Protein AF-0000000076606029 (afdb_homodimer)

pLDDT: mean 85.82, std 10.46, range [38.56, 96.38]

Foldseek 3Di:
DPPPDDPLLVLLVLLLVLLVVLLVVLVVVCCVPPCVPPVVCLQVPVVLVVSLVVSVVVSVVSSVVSVVVVCVVVVDDDPDPCDPLNVVLLVVLLVQLVVLLVVLQVVLVVCVVVPHGNNSSSSSNSCSNSVSSSSSSVSSNVCVVVVD/DPPPDDPLLVLLVLLLVLLVVLLVVLVVVCCVPPCVPPVVCLQVPVVLVVSLVVSVVVSVVSSVVSVVVVCVVVVDDDPDPCDPLNVVLLVVLLVQLVVLLVVLQVVLVVCVVVPHHNNSSSSSNSVSNSVSSSSSSVSSNVCVVVVD

Solvent-accessible surface area (backbone atoms only — not comparable to full-atom values): 15393 Å² total; per-residue (Å²): 127,84,72,76,75,50,73,68,40,52,50,30,50,51,50,40,54,49,50,53,49,50,53,52,52,50,52,49,50,48,37,64,72,53,37,59,92,33,71,69,53,44,64,34,52,36,59,53,16,40,56,51,58,49,48,50,61,49,51,51,50,52,51,50,52,51,49,51,50,47,45,66,72,59,69,56,72,77,79,75,78,80,47,74,66,55,52,49,44,49,39,53,18,49,53,54,19,49,53,46,30,51,53,25,48,50,50,18,39,46,39,22,40,71,60,47,57,58,43,57,28,54,50,33,43,52,51,19,52,51,47,15,51,38,50,22,31,52,41,38,41,52,44,61,72,63,60,112,127,82,74,74,77,50,72,68,38,52,52,31,51,52,50,41,54,49,50,53,49,50,54,51,52,51,50,49,50,48,37,63,71,55,36,58,91,33,72,69,52,44,64,35,52,36,60,54,17,38,55,53,58,51,48,49,62,52,49,50,51,51,51,50,51,51,49,53,50,48,45,66,71,59,68,56,72,76,79,74,79,82,49,73,66,55,53,50,45,49,40,54,17,49,52,54,17,49,52,45,30,51,53,24,48,50,49,20,39,46,40,23,41,72,59,48,58,58,44,56,28,52,50,34,42,52,52,20,52,50,48,14,51,39,49,21,33,52,42,38,44,53,42,60,72,62,62,109

Sequence (296 aa):
MKDPMSYQEKQSILSLVNTFLILSFYSLYVYNNYIAGNLEIIYDMKFLGKAFMILIPFTIVVQIVMHILFVIFNKEGIPKKIDEMDKLIELKSIRVSHWVFIVGFFTAMASQAFGMAPYIMFLTFVVSGFLAGMVSDVSKIWYYRKGVMKDPMSYQEKQSILSLVNTFLILSFYSLYVYNNYIAGNLEIIYDMKFLGKAFMILIPFTIVVQIVMHILFVIFNKEGIPKKIDEMDKLIELKSIRVSHWVFIVGFFTAMASQAFGMAPYIMFLTFVVSGFLAGMVSDVSKIWYYRKGV

Radius of gyration: 21.96 Å; Cα contacts (8 Å, |Δi|>4): 279; chains: 2; bounding box: 58×52×44 Å

Organism: NCBI:txid889453

Structure (mmCIF, N/CA/C/O backbone):
data_AF-0000000076606029-model_v1
#
loop_
_entity.id
_entity.type
_entity.pdbx_description
1 polymer 'DUF3278 domain-containing protein'
#
loop_
_atom_site.group_PDB
_atom_site.id
_atom_site.type_symbol
_atom_site.label_atom_id
_atom_site.label_alt_id
_atom_site.label_comp_id
_atom_site.label_asym_id
_atom_site.label_entity_id
_atom_site.label_seq_id
_atom_site.pdbx_PDB_ins_code
_atom_site.Cartn_x
_atom_site.Cartn_y
_atom_site.Cartn_z
_atom_site.occupancy
_atom_site.B_iso_or_equiv
_atom_site.auth_seq_id
_atom_site.auth_comp_id
_atom_site.auth_asym_id
_atom_site.auth_atom_id
_atom_site.pdbx_PDB_model_num
ATOM 1 N N . MET A 1 1 ? 26.75 29.094 6.262 1 38.59 1 MET A N 1
ATOM 2 C CA . MET A 1 1 ? 27.031 28.172 7.352 1 38.59 1 MET A CA 1
ATOM 3 C C . MET A 1 1 ? 26.016 27.031 7.375 1 38.59 1 MET A C 1
ATOM 5 O O . MET A 1 1 ? 24.812 27.281 7.43 1 38.59 1 MET A O 1
ATOM 9 N N . LYS A 1 2 ? 26.328 25.875 6.836 1 50.5 2 LYS A N 1
ATOM 10 C CA . LYS A 1 2 ? 25.391 24.766 6.703 1 50.5 2 LYS A CA 1
ATOM 11 C C . LYS A 1 2 ? 24.766 24.422 8.047 1 50.5 2 LYS A C 1
ATOM 13 O O . LYS A 1 2 ? 25.469 24.172 9.023 1 50.5 2 LYS A O 1
ATOM 18 N N . ASP A 1 3 ? 23.688 24.969 8.438 1 56.94 3 ASP A N 1
ATOM 19 C CA . ASP A 1 3 ? 23.016 24.688 9.711 1 56.94 3 ASP A CA 1
ATOM 20 C C . ASP A 1 3 ? 23.188 23.219 10.102 1 56.94 3 ASP A C 1
ATOM 22 O O . ASP A 1 3 ? 23.109 22.328 9.258 1 56.94 3 ASP A O 1
ATOM 26 N N . PRO A 1 4 ? 23.891 22.922 11.219 1 68.06 4 PRO A N 1
ATOM 27 C CA . PRO A 1 4 ? 24.062 21.547 11.711 1 68.06 4 PRO A CA 1
ATOM 28 C C . PRO A 1 4 ? 22.781 20.719 11.633 1 68.06 4 PRO A C 1
ATOM 30 O O . PRO A 1 4 ? 21.688 21.266 11.742 1 68.06 4 PRO A O 1
ATOM 33 N N . MET A 1 5 ? 22.891 19.578 11.078 1 75.56 5 MET A N 1
ATOM 34 C CA . MET A 1 5 ? 21.75 18.688 10.953 1 75.56 5 MET A CA 1
ATOM 35 C C . MET A 1 5 ? 21.047 18.5 12.297 1 75.56 5 MET A C 1
ATOM 37 O O . MET A 1 5 ? 21.703 18.328 13.32 1 75.56 5 MET A O 1
ATOM 41 N N . SER A 1 6 ? 19.719 18.797 12.227 1 76.56 6 SER A N 1
ATOM 42 C CA . SER A 1 6 ? 18.906 18.531 13.414 1 76.56 6 SER A CA 1
ATOM 43 C C . SER A 1 6 ? 18.891 17.047 13.758 1 76.56 6 SER A C 1
ATOM 45 O O . SER A 1 6 ? 19.312 16.203 12.945 1 76.56 6 SER A O 1
ATOM 47 N N . TYR A 1 7 ? 18.672 16.719 14.883 1 77 7 TYR A N 1
ATOM 48 C CA . TYR A 1 7 ? 18.516 15.344 15.328 1 77 7 TYR A CA 1
ATOM 49 C C . TYR A 1 7 ? 17.578 14.578 14.391 1 77 7 TYR A C 1
ATOM 51 O O . TYR A 1 7 ? 17.859 13.43 14.039 1 77 7 TYR A O 1
ATOM 59 N N . GLN A 1 8 ? 16.531 15.195 13.93 1 75.38 8 GLN A N 1
ATOM 60 C CA . GLN A 1 8 ? 15.555 14.57 13.039 1 75.38 8 GLN A CA 1
ATOM 61 C C . GLN A 1 8 ? 16.172 14.273 11.672 1 75.38 8 GLN A C 1
ATOM 63 O O . GLN A 1 8 ? 15.891 13.234 11.078 1 75.38 8 GLN A O 1
ATOM 68 N N . GLU A 1 9 ? 16.969 15.094 11.25 1 80.31 9 GLU A N 1
ATOM 69 C CA . GLU A 1 9 ? 17.641 14.891 9.977 1 80.31 9 GLU A CA 1
ATOM 70 C C . GLU A 1 9 ? 18.609 13.711 10.055 1 80.31 9 GLU A C 1
ATOM 72 O O . GLU A 1 9 ? 18.672 12.883 9.148 1 80.31 9 GLU A O 1
ATOM 77 N N . LYS A 1 10 ? 19.328 13.633 11.055 1 79.44 10 LYS A N 1
ATOM 78 C CA . LYS A 1 10 ? 20.281 12.539 11.258 1 79.44 10 LYS A CA 1
ATOM 79 C C . LYS A 1 10 ? 19.562 11.195 11.359 1 79.44 10 LYS A C 1
ATOM 81 O O . LYS A 1 10 ? 20.031 10.195 10.812 1 79.44 10 LYS A O 1
ATOM 86 N N . GLN A 1 11 ? 18.531 11.234 12 1 78.12 11 GLN A N 1
ATOM 87 C CA . GLN A 1 11 ? 17.734 10.023 12.141 1 78.12 11 GLN A CA 1
ATOM 88 C C . GLN A 1 11 ? 17.203 9.562 10.781 1 78.12 11 GLN A C 1
ATOM 90 O O . GLN A 1 11 ? 17.172 8.359 10.5 1 78.12 11 GLN A O 1
ATOM 95 N N . SER A 1 12 ? 16.812 10.508 10.016 1 81.12 12 SER A N 1
ATOM 96 C CA . SER A 1 12 ? 16.297 10.18 8.688 1 81.12 12 SER A CA 1
ATOM 97 C C . SER A 1 12 ? 17.391 9.617 7.797 1 81.12 12 SER A C 1
ATOM 99 O O . SER A 1 12 ? 17.156 8.672 7.039 1 81.12 12 SER A O 1
ATOM 101 N N . ILE A 1 13 ? 18.547 10.086 7.895 1 84.06 13 ILE A N 1
ATOM 102 C CA . ILE A 1 13 ? 19.688 9.594 7.113 1 84.06 13 ILE A CA 1
ATOM 103 C C . ILE A 1 13 ? 20.031 8.172 7.547 1 84.06 13 ILE A C 1
ATOM 105 O O . ILE A 1 13 ? 20.281 7.305 6.707 1 84.06 13 ILE A O 1
ATOM 109 N N . LEU A 1 14 ? 20.047 7.945 8.789 1 81.38 14 LEU A N 1
ATOM 110 C CA . LEU A 1 14 ? 20.312 6.613 9.312 1 81.38 14 LEU A CA 1
ATOM 111 C C . LEU A 1 14 ? 19.281 5.609 8.797 1 81.38 14 LEU A C 1
ATOM 113 O O . LEU A 1 14 ? 19.641 4.5 8.398 1 81.38 14 LEU A O 1
ATOM 117 N N . SER A 1 15 ? 18.078 6.004 8.758 1 82.75 15 SER A N 1
ATOM 118 C CA . SER A 1 15 ? 17.016 5.145 8.266 1 82.75 15 SER A CA 1
ATOM 119 C C . SER A 1 15 ? 17.203 4.816 6.785 1 82.75 15 SER A C 1
ATOM 121 O O . SER A 1 15 ? 16.984 3.68 6.363 1 82.75 15 SER A O 1
ATOM 123 N N . LEU A 1 16 ? 17.641 5.797 6.074 1 86.25 16 LEU A N 1
ATOM 124 C CA . LEU A 1 16 ? 17.859 5.621 4.645 1 86.25 16 LEU A CA 1
ATOM 125 C C . LEU A 1 16 ? 18.984 4.621 4.391 1 86.25 16 LEU A C 1
ATOM 127 O O . LEU A 1 16 ? 18.844 3.707 3.578 1 86.25 16 LEU A O 1
ATOM 131 N N . VAL A 1 17 ? 20 4.793 5.059 1 86.06 17 VAL A N 1
ATOM 132 C CA . VAL A 1 17 ? 21.156 3.918 4.902 1 86.06 17 VAL A CA 1
ATOM 133 C C . VAL A 1 17 ? 20.781 2.494 5.309 1 86.06 17 VAL A C 1
ATOM 135 O O . VAL A 1 17 ? 21.109 1.536 4.602 1 86.06 17 VAL A O 1
ATOM 138 N N . ASN A 1 18 ? 20.062 2.334 6.395 1 83.69 18 ASN A N 1
ATOM 139 C CA . ASN A 1 18 ? 19.625 1.025 6.875 1 83.69 18 ASN A CA 1
ATOM 140 C C . ASN A 1 18 ? 18.719 0.326 5.859 1 83.69 18 ASN A C 1
ATOM 142 O O . ASN A 1 18 ? 18.891 -0.864 5.59 1 83.69 18 ASN A O 1
ATOM 146 N N . THR A 1 19 ? 17.859 1.074 5.355 1 85.44 19 THR A N 1
ATOM 147 C CA . THR A 1 19 ? 16.938 0.507 4.379 1 85.44 19 THR A CA 1
ATOM 148 C C . THR A 1 19 ? 17.688 -0.002 3.152 1 85.44 19 THR A C 1
ATOM 150 O O . THR A 1 19 ? 17.422 -1.108 2.676 1 85.44 19 THR A O 1
ATOM 153 N N . PHE A 1 20 ? 18.625 0.746 2.682 1 87 20 PHE A N 1
ATOM 154 C CA . PHE A 1 20 ? 19.406 0.369 1.516 1 87 20 PHE A CA 1
ATOM 155 C C . PHE A 1 20 ? 20.219 -0.891 1.795 1 87 20 PHE A C 1
ATOM 157 O O . PHE A 1 20 ? 20.25 -1.807 0.97 1 87 20 PHE A O 1
ATOM 164 N N . LEU A 1 21 ? 20.766 -0.95 2.893 1 87.56 21 LEU A N 1
ATOM 165 C CA . LEU A 1 21 ? 21.594 -2.088 3.248 1 87.56 21 LEU A CA 1
ATOM 166 C C . LEU A 1 21 ? 20.766 -3.35 3.42 1 87.56 21 LEU A C 1
ATOM 168 O O . LEU A 1 21 ? 21.141 -4.418 2.93 1 87.56 21 LEU A O 1
ATOM 172 N N . ILE A 1 22 ? 19.672 -3.207 4.039 1 88.56 22 ILE A N 1
ATOM 173 C CA . ILE A 1 22 ? 18.812 -4.355 4.293 1 88.56 22 ILE A CA 1
ATOM 174 C C . ILE A 1 22 ? 18.312 -4.926 2.967 1 88.56 22 ILE A C 1
ATOM 176 O O . ILE A 1 22 ? 18.375 -6.133 2.734 1 88.56 22 ILE A O 1
ATOM 180 N N . LEU A 1 23 ? 17.891 -4.059 2.111 1 88.56 23 LEU A N 1
ATOM 181 C CA . LEU A 1 23 ? 17.375 -4.504 0.821 1 88.56 23 LEU A CA 1
ATOM 182 C C . LEU A 1 23 ? 18.469 -5.191 0.007 1 88.56 23 LEU A C 1
ATOM 184 O O . LEU A 1 23 ? 18.25 -6.262 -0.564 1 88.56 23 LEU A O 1
ATOM 188 N N . SER A 1 24 ? 19.578 -4.59 0.013 1 89.94 24 SER A N 1
ATOM 189 C CA . SER A 1 24 ? 20.672 -5.121 -0.782 1 89.94 24 SER A CA 1
ATOM 190 C C . SER A 1 24 ? 21.141 -6.469 -0.245 1 89.94 24 SER A C 1
ATOM 192 O O . SER A 1 24 ? 21.219 -7.445 -0.993 1 89.94 24 SER A O 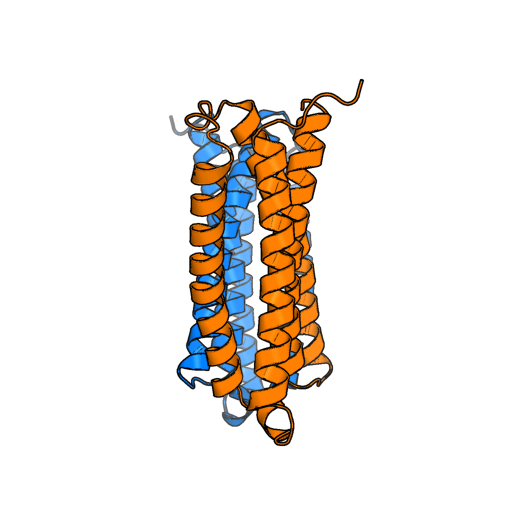1
ATOM 194 N N . PHE A 1 25 ? 21.375 -6.582 1.009 1 89.56 25 PHE A N 1
ATOM 195 C CA . PHE A 1 25 ? 21.891 -7.805 1.606 1 89.56 25 PHE A CA 1
ATOM 196 C C . PHE A 1 25 ? 20.844 -8.922 1.555 1 89.56 25 PHE A C 1
ATOM 198 O O . PHE A 1 25 ? 21.188 -10.078 1.288 1 89.56 25 PHE A O 1
ATOM 205 N N . TYR A 1 26 ? 19.703 -8.539 1.813 1 90 26 TYR A N 1
ATOM 206 C CA . TYR A 1 26 ? 18.641 -9.547 1.784 1 90 26 TYR A CA 1
ATOM 207 C C . TYR A 1 26 ? 18.453 -10.102 0.377 1 90 26 TYR A C 1
ATOM 209 O O . TYR A 1 26 ? 18.328 -11.312 0.192 1 90 26 TYR A O 1
ATOM 217 N N . SER A 1 27 ? 18.422 -9.242 -0.608 1 89.31 27 SER A N 1
ATOM 218 C CA . SER A 1 27 ? 18.25 -9.68 -1.992 1 89.31 27 SER A CA 1
ATOM 219 C C . SER A 1 27 ? 19.406 -10.57 -2.436 1 89.31 27 SER A C 1
ATOM 221 O O . SER A 1 27 ? 19.188 -11.578 -3.113 1 89.31 27 SER A O 1
ATOM 223 N N . LEU A 1 28 ? 20.562 -10.25 -2.066 1 91.5 28 LEU A N 1
ATOM 224 C CA . LEU A 1 28 ? 21.719 -11.055 -2.414 1 91.5 28 LEU A CA 1
ATOM 225 C C . LEU A 1 28 ? 21.672 -12.406 -1.715 1 91.5 28 LEU A C 1
ATOM 227 O O . LEU A 1 28 ? 21.984 -13.43 -2.322 1 91.5 28 LEU A O 1
ATOM 231 N N . TYR A 1 29 ? 21.312 -12.383 -0.476 1 90.94 29 TYR A N 1
ATOM 232 C CA . TYR A 1 29 ? 21.203 -13.609 0.296 1 90.94 29 TYR A CA 1
ATOM 233 C C . TYR A 1 29 ? 20.188 -14.555 -0.333 1 90.94 29 TYR A C 1
ATOM 235 O O . TYR A 1 29 ? 20.469 -15.734 -0.551 1 90.94 29 TYR A O 1
ATOM 243 N N . VAL A 1 30 ? 19.094 -14.086 -0.618 1 90.5 30 VAL A N 1
ATOM 244 C CA . VAL A 1 30 ? 18.016 -14.891 -1.192 1 90.5 30 VAL A CA 1
ATOM 245 C C . VAL A 1 30 ? 18.438 -15.398 -2.572 1 90.5 30 VAL A C 1
ATOM 247 O O . VAL A 1 30 ? 18.219 -16.562 -2.902 1 90.5 30 VAL A O 1
ATOM 250 N N . TYR A 1 31 ? 19.016 -14.531 -3.334 1 90.44 31 TYR A N 1
ATOM 251 C CA . TYR A 1 31 ? 19.438 -14.898 -4.68 1 90.44 31 TYR A CA 1
ATOM 252 C C . TYR A 1 31 ? 20.484 -16.016 -4.641 1 90.44 31 TYR A C 1
ATOM 254 O O . TYR A 1 31 ? 20.328 -17.047 -5.297 1 90.44 31 TYR A O 1
ATOM 262 N N . ASN A 1 32 ? 21.453 -15.898 -3.904 1 92.88 32 ASN A N 1
ATOM 263 C CA . ASN A 1 32 ? 22.594 -16.828 -3.875 1 92.88 32 ASN A CA 1
ATOM 264 C C . ASN A 1 32 ? 22.203 -18.156 -3.244 1 92.88 32 ASN A C 1
ATOM 266 O O . ASN A 1 32 ? 22.688 -19.219 -3.658 1 92.88 32 ASN A O 1
ATOM 270 N N . ASN A 1 33 ? 21.266 -18.141 -2.383 1 92.44 33 ASN A N 1
ATOM 271 C CA . ASN A 1 33 ? 21 -19.344 -1.601 1 92.44 33 ASN A CA 1
ATOM 272 C C . ASN A 1 33 ? 19.766 -20.078 -2.1 1 92.44 33 ASN A C 1
ATOM 274 O O . ASN A 1 33 ? 19.625 -21.281 -1.882 1 92.44 33 ASN A O 1
ATOM 278 N N . TYR A 1 34 ? 18.984 -19.375 -2.729 1 90.88 34 TYR A N 1
ATOM 279 C CA . TYR A 1 34 ? 17.734 -20.047 -3.053 1 90.88 34 TYR A CA 1
ATOM 280 C C . TYR A 1 34 ? 17.469 -20 -4.551 1 90.88 34 TYR A C 1
ATOM 282 O O . TYR A 1 34 ? 16.969 -20.969 -5.129 1 90.88 34 TYR A O 1
ATOM 290 N N . ILE A 1 35 ? 17.859 -18.984 -5.137 1 90 35 ILE A N 1
ATOM 291 C CA . ILE A 1 35 ? 17.469 -18.812 -6.531 1 90 35 ILE A CA 1
ATOM 292 C C . ILE A 1 35 ? 18.578 -19.328 -7.445 1 90 35 ILE A C 1
ATOM 294 O O . ILE A 1 35 ? 18.328 -20.078 -8.375 1 90 35 ILE A O 1
ATOM 298 N N . ALA A 1 36 ? 19.734 -18.953 -7.02 1 86.31 36 ALA A N 1
ATOM 299 C CA . ALA A 1 36 ? 20.891 -19.391 -7.801 1 86.31 36 ALA A CA 1
ATOM 300 C C . ALA A 1 36 ? 20.953 -20.922 -7.895 1 86.31 36 ALA A C 1
ATOM 302 O O . ALA A 1 36 ? 20.953 -21.609 -6.875 1 86.31 36 ALA A O 1
ATOM 303 N N . GLY A 1 37 ? 20.516 -21.516 -9.047 1 89.19 37 GLY A N 1
ATOM 304 C CA . GLY A 1 37 ? 20.594 -22.953 -9.312 1 89.19 37 GLY A CA 1
ATOM 305 C C . GLY A 1 37 ? 19.234 -23.625 -9.383 1 89.19 37 GLY A C 1
ATOM 306 O O . GLY A 1 37 ? 19.141 -24.812 -9.672 1 89.19 37 GLY A O 1
ATOM 307 N N . ASN A 1 38 ? 18.328 -22.938 -8.883 1 91.81 38 ASN A N 1
ATOM 308 C CA . ASN A 1 38 ? 16.969 -23.438 -8.93 1 91.81 38 ASN A CA 1
ATOM 309 C C . ASN A 1 38 ? 16 -22.391 -9.453 1 91.81 38 ASN A C 1
ATOM 311 O O . ASN A 1 38 ? 15.18 -21.859 -8.695 1 91.81 38 ASN A O 1
ATOM 315 N N . LEU A 1 39 ? 15.984 -22.25 -10.688 1 88.62 39 LEU A N 1
ATOM 316 C CA . LEU A 1 39 ? 15.281 -21.141 -11.312 1 88.62 39 LEU A CA 1
ATOM 317 C C . LEU A 1 39 ? 13.773 -21.312 -11.195 1 88.62 39 LEU A C 1
ATOM 319 O O . LEU A 1 39 ? 13.016 -20.344 -11.203 1 88.62 39 LEU A O 1
ATOM 323 N N . GLU A 1 40 ? 13.336 -22.547 -10.93 1 91.56 40 GLU A N 1
ATOM 324 C CA . GLU A 1 40 ? 11.906 -22.812 -10.836 1 91.56 40 GLU A CA 1
ATOM 325 C C . GLU A 1 40 ? 11.312 -22.203 -9.562 1 91.56 40 GLU A C 1
ATOM 327 O O . GLU A 1 40 ? 10.102 -21.984 -9.477 1 91.56 40 GLU A O 1
ATOM 332 N N . ILE A 1 41 ? 12.195 -21.891 -8.688 1 92.69 41 ILE A N 1
ATOM 333 C CA . ILE A 1 41 ? 11.75 -21.391 -7.391 1 92.69 41 ILE A CA 1
ATOM 334 C C . ILE A 1 41 ? 11.117 -20.016 -7.566 1 92.69 41 ILE A C 1
ATOM 336 O O . ILE A 1 41 ? 10.344 -19.562 -6.715 1 92.69 41 ILE A O 1
ATOM 340 N N . ILE A 1 42 ? 11.383 -19.391 -8.688 1 92.12 42 ILE A N 1
ATOM 341 C CA . ILE A 1 42 ? 10.883 -18.047 -8.922 1 92.12 42 ILE A CA 1
ATOM 342 C C . ILE A 1 42 ? 9.383 -18.094 -9.172 1 92.12 42 ILE A C 1
ATOM 344 O O . ILE A 1 42 ? 8.711 -17.047 -9.164 1 92.12 42 ILE A O 1
ATOM 348 N N . TYR A 1 43 ? 8.844 -19.312 -9.227 1 92.69 43 TYR A N 1
ATOM 349 C CA . TYR A 1 43 ? 7.402 -19.484 -9.414 1 92.69 43 TYR A CA 1
ATOM 350 C C . TYR A 1 43 ? 6.742 -20.031 -8.156 1 92.69 43 TYR A C 1
ATOM 352 O O . TYR A 1 43 ? 5.52 -20.172 -8.102 1 92.69 43 TYR A O 1
ATOM 360 N N . ASP A 1 44 ? 7.59 -20.281 -7.164 1 94.25 44 ASP A N 1
ATOM 361 C CA . ASP A 1 44 ? 7.086 -20.906 -5.938 1 94.25 44 ASP A CA 1
ATOM 362 C C . ASP A 1 44 ? 6.465 -19.859 -5.012 1 94.25 44 ASP A C 1
ATOM 364 O O . ASP A 1 44 ? 7.172 -19.203 -4.242 1 94.25 44 ASP A O 1
ATOM 368 N N . MET A 1 45 ? 5.199 -19.844 -5.004 1 93.06 45 MET A N 1
ATOM 369 C CA . MET A 1 45 ? 4.465 -18.812 -4.262 1 93.06 45 MET A CA 1
ATOM 370 C C . MET A 1 45 ? 4.676 -18.984 -2.762 1 93.06 45 MET A C 1
ATOM 372 O O . MET A 1 45 ? 4.746 -17.984 -2.031 1 93.06 45 MET A O 1
ATOM 376 N N . LYS A 1 46 ? 4.742 -20.141 -2.342 1 93.25 46 LYS A N 1
ATOM 377 C CA . LYS A 1 46 ? 4.953 -20.391 -0.918 1 93.25 46 LYS A CA 1
ATOM 378 C C . LYS A 1 46 ? 6.316 -19.875 -0.469 1 93.25 46 LYS A C 1
ATOM 380 O O . LYS A 1 46 ? 6.426 -19.20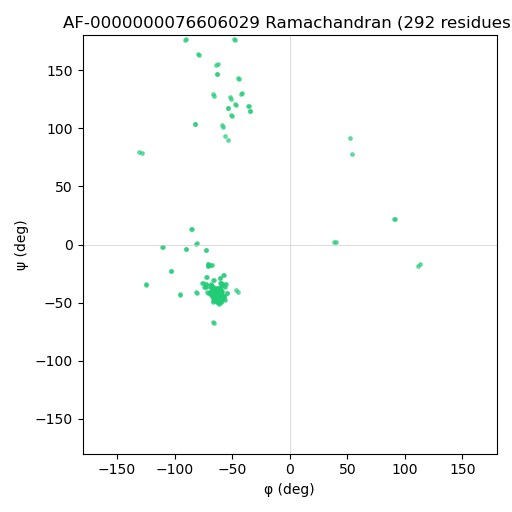3 0.56 1 93.25 46 LYS A O 1
ATOM 385 N N . PHE A 1 47 ? 7.281 -20.203 -1.205 1 94.31 47 PHE A N 1
ATOM 386 C CA . PHE A 1 47 ? 8.617 -19.719 -0.912 1 94.31 47 PHE A CA 1
ATOM 387 C C . PHE A 1 47 ? 8.648 -18.188 -0.94 1 94.31 47 PHE A C 1
ATOM 389 O O . PHE A 1 47 ? 9.195 -17.562 -0.034 1 94.31 47 PHE A O 1
ATOM 396 N N . LEU A 1 48 ? 8.094 -17.562 -1.971 1 93.69 48 LEU A N 1
ATOM 397 C CA . LEU A 1 48 ? 8.109 -16.125 -2.143 1 93.69 48 LEU A CA 1
ATOM 398 C C . LEU A 1 48 ? 7.379 -15.43 -0.991 1 93.69 48 LEU A C 1
ATOM 400 O O . LEU A 1 48 ? 7.84 -14.398 -0.488 1 93.69 48 LEU A O 1
ATOM 404 N N . GLY A 1 49 ? 6.254 -16 -0.614 1 93.56 49 GLY A N 1
ATOM 405 C CA . GLY A 1 49 ? 5.535 -15.492 0.54 1 93.56 49 GLY A CA 1
ATOM 406 C C . GLY A 1 49 ? 6.348 -15.539 1.819 1 93.56 49 GLY A C 1
ATOM 407 O O . GLY A 1 49 ? 6.391 -14.562 2.574 1 93.56 49 GLY A O 1
ATOM 408 N N . LYS A 1 50 ? 6.988 -16.625 2.049 1 92.81 50 LYS A N 1
ATOM 409 C CA . LYS A 1 50 ? 7.812 -16.781 3.246 1 92.81 50 LYS A CA 1
ATOM 410 C C . LYS A 1 50 ? 8.977 -15.805 3.24 1 92.81 50 LYS A C 1
ATOM 412 O O . LYS A 1 50 ? 9.289 -15.195 4.266 1 92.81 50 LYS A O 1
ATOM 417 N N . ALA A 1 51 ? 9.609 -15.789 2.096 1 92.06 51 ALA A N 1
ATOM 418 C CA . ALA A 1 51 ? 10.727 -14.852 1.966 1 92.06 51 ALA A CA 1
ATOM 419 C C . ALA A 1 51 ? 10.281 -13.43 2.297 1 92.06 51 ALA A C 1
ATOM 421 O O . ALA A 1 51 ? 11.008 -12.695 2.969 1 92.06 51 ALA A O 1
ATOM 422 N N . PHE A 1 52 ? 9.156 -13.062 1.847 1 91.81 52 PHE A N 1
ATOM 423 C CA . PHE A 1 52 ? 8.609 -11.742 2.121 1 91.81 52 PHE A CA 1
ATOM 424 C C . PHE A 1 52 ? 8.312 -11.57 3.605 1 91.81 52 PHE A C 1
ATOM 426 O O . PHE A 1 52 ? 8.664 -10.555 4.207 1 91.81 52 PHE A O 1
ATOM 433 N N . MET A 1 53 ? 7.703 -12.531 4.16 1 90.62 53 MET A N 1
ATOM 434 C CA . MET A 1 53 ? 7.266 -12.453 5.551 1 90.62 53 MET A CA 1
ATOM 435 C C . MET A 1 53 ? 8.469 -12.398 6.496 1 90.62 53 MET A C 1
ATOM 437 O O . MET A 1 53 ? 8.391 -11.789 7.562 1 90.62 53 MET A O 1
ATOM 441 N N . ILE A 1 54 ? 9.539 -12.984 6.137 1 91 54 ILE A N 1
ATOM 442 C CA . ILE A 1 54 ? 10.742 -12.984 6.969 1 91 54 ILE A CA 1
ATOM 443 C C . ILE A 1 54 ? 11.422 -11.617 6.883 1 91 54 ILE A C 1
ATOM 445 O O . ILE A 1 54 ? 12.031 -11.164 7.855 1 91 54 ILE A O 1
ATOM 449 N N . LEU A 1 55 ? 11.312 -11.008 5.707 1 89.31 55 LEU A N 1
ATOM 450 C CA . LEU A 1 55 ? 11.953 -9.719 5.469 1 89.31 55 LEU A CA 1
ATOM 451 C C . LEU A 1 55 ? 11.43 -8.664 6.445 1 89.31 55 LEU A C 1
ATOM 453 O O . LEU A 1 55 ? 12.188 -7.82 6.918 1 89.31 55 LEU A O 1
ATOM 457 N N . ILE A 1 56 ? 10.18 -8.742 6.832 1 84.62 56 ILE A N 1
ATOM 458 C CA . ILE A 1 56 ? 9.531 -7.742 7.672 1 84.62 56 ILE A CA 1
ATOM 459 C C . ILE A 1 56 ? 10.164 -7.742 9.062 1 84.62 56 ILE A C 1
ATOM 461 O O . ILE A 1 56 ? 10.719 -6.734 9.5 1 84.62 56 ILE A O 1
ATOM 465 N N . PRO A 1 57 ? 9.969 -8.836 9.797 1 83 57 PRO A N 1
ATOM 466 C CA . PRO A 1 57 ? 10.578 -8.852 11.133 1 83 57 PRO A CA 1
ATOM 467 C C . PRO A 1 57 ? 12.086 -8.609 11.094 1 83 57 PRO A C 1
ATOM 469 O O . PRO A 1 57 ? 12.633 -7.988 12.016 1 83 57 PRO A O 1
ATOM 472 N N . PHE A 1 58 ? 12.695 -9.078 10.086 1 86.12 58 PHE A N 1
ATOM 473 C CA . PHE A 1 58 ? 14.125 -8.844 9.938 1 86.12 58 PHE A CA 1
ATOM 474 C C . PHE A 1 58 ? 14.422 -7.355 9.82 1 86.12 58 PHE A C 1
ATOM 476 O O . PHE A 1 58 ? 15.328 -6.844 10.469 1 86.12 58 PHE A O 1
ATOM 483 N N . THR A 1 59 ? 13.68 -6.633 8.992 1 83.81 59 THR A N 1
ATOM 484 C CA . THR A 1 59 ? 13.852 -5.195 8.812 1 83.81 59 THR A CA 1
ATOM 485 C C . THR A 1 59 ? 13.586 -4.449 10.117 1 83.81 59 THR A C 1
ATOM 487 O O . THR A 1 59 ? 14.328 -3.537 10.477 1 83.81 59 THR A O 1
ATOM 490 N N . ILE A 1 60 ? 12.578 -4.863 10.852 1 82.5 60 ILE A N 1
ATOM 491 C CA . ILE A 1 60 ? 12.211 -4.219 12.109 1 82.5 60 ILE A CA 1
ATOM 492 C C . ILE A 1 60 ? 13.352 -4.371 13.117 1 82.5 60 ILE A C 1
ATOM 494 O O . ILE A 1 60 ? 13.758 -3.398 13.75 1 82.5 60 ILE A O 1
ATOM 498 N N . VAL A 1 61 ? 13.82 -5.535 13.234 1 85.44 61 VAL A N 1
ATOM 499 C CA . VAL A 1 61 ? 14.883 -5.82 14.188 1 85.44 61 VAL A CA 1
ATOM 500 C C . VAL A 1 61 ? 16.109 -4.988 13.852 1 85.44 61 VAL A C 1
ATOM 502 O O . VAL A 1 61 ? 16.703 -4.359 14.734 1 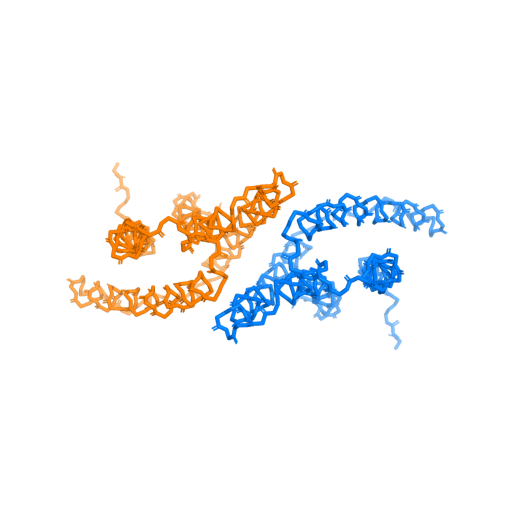85.44 61 VAL A O 1
ATOM 505 N N . VAL A 1 62 ? 16.453 -4.938 12.625 1 85.19 62 VAL A N 1
ATOM 506 C CA . VAL A 1 62 ? 17.641 -4.195 12.203 1 85.19 62 VAL A CA 1
ATOM 507 C C . VAL A 1 62 ? 17.438 -2.701 12.453 1 85.19 62 VAL A C 1
ATOM 509 O O . VAL A 1 62 ? 18.344 -2.01 12.914 1 85.19 62 VAL A O 1
ATOM 512 N N . GLN A 1 63 ? 16.25 -2.236 12.164 1 79.69 63 GLN A N 1
ATOM 513 C CA . GLN A 1 63 ? 15.953 -0.828 12.406 1 79.69 63 GLN A CA 1
ATOM 514 C C . GLN A 1 63 ? 16.062 -0.482 13.883 1 79.69 63 GLN A C 1
ATOM 516 O O . GLN A 1 63 ? 16.609 0.568 14.242 1 79.69 63 GLN A O 1
ATOM 521 N N . ILE A 1 64 ? 15.547 -1.306 14.719 1 84 64 ILE A N 1
ATOM 522 C CA . ILE A 1 64 ? 15.594 -1.102 16.156 1 84 64 ILE A CA 1
ATOM 523 C C . ILE A 1 64 ? 17.047 -1.101 16.641 1 84 64 ILE A C 1
ATOM 525 O O . ILE A 1 64 ? 17.453 -0.21 17.375 1 84 64 ILE A O 1
ATOM 529 N N . VAL A 1 65 ? 17.719 -2.074 16.25 1 85.44 65 VAL A N 1
ATOM 530 C CA . VAL A 1 65 ? 19.109 -2.209 16.656 1 85.44 65 VAL A CA 1
ATOM 531 C C . VAL A 1 65 ? 19.891 -0.973 16.219 1 85.44 65 VAL A C 1
ATOM 533 O O . VAL A 1 65 ? 20.656 -0.408 17.016 1 85.44 65 VAL A O 1
ATOM 536 N N . MET A 1 66 ? 19.719 -0.502 15.047 1 81.06 66 MET A N 1
ATOM 537 C CA . MET A 1 66 ? 20.453 0.647 14.523 1 81.06 66 MET A CA 1
ATOM 538 C C . MET A 1 66 ? 20.047 1.925 15.25 1 81.06 66 MET A C 1
ATOM 540 O O . MET A 1 66 ? 20.891 2.803 15.477 1 81.06 66 MET A O 1
ATOM 544 N N . HIS A 1 67 ? 18.812 1.976 15.594 1 77.31 67 HIS A N 1
ATOM 545 C CA . HIS A 1 67 ? 18.359 3.121 16.375 1 77.31 67 HIS A CA 1
ATOM 546 C C . HIS A 1 67 ? 19 3.146 17.75 1 77.31 67 HIS A C 1
ATOM 548 O O . HIS A 1 67 ? 19.453 4.199 18.219 1 77.31 67 HIS A O 1
ATOM 554 N N . ILE A 1 68 ? 19 2.029 18.375 1 83.75 68 ILE A N 1
ATOM 555 C CA . ILE A 1 68 ? 19.609 1.911 19.688 1 83.75 68 ILE A CA 1
ATOM 556 C C . ILE A 1 68 ? 21.094 2.273 19.625 1 83.75 68 ILE A C 1
ATOM 558 O O . ILE A 1 68 ? 21.578 3.045 20.453 1 83.75 68 ILE A O 1
ATOM 562 N N . LEU A 1 69 ? 21.688 1.771 18.703 1 82.25 69 LEU A N 1
ATOM 563 C CA . LEU A 1 69 ? 23.109 2.049 18.531 1 82.25 69 LEU A CA 1
ATOM 564 C C . LEU A 1 69 ? 23.344 3.537 18.281 1 82.25 69 LEU A C 1
ATOM 566 O O . LEU A 1 69 ? 24.312 4.109 18.797 1 82.25 69 LEU A O 1
ATOM 570 N N . PHE A 1 70 ? 22.531 4.137 17.516 1 77.69 70 PHE A N 1
ATOM 571 C CA . PHE A 1 70 ? 22.641 5.555 17.203 1 77.69 70 PHE A CA 1
ATOM 572 C C . PHE A 1 70 ? 22.5 6.398 18.469 1 77.69 70 PHE A C 1
ATOM 574 O O . PHE A 1 70 ? 23.25 7.363 18.656 1 77.69 70 PHE A O 1
ATOM 581 N N . VAL A 1 71 ? 21.562 5.992 19.25 1 77.38 71 VAL A N 1
ATOM 582 C CA . VAL A 1 71 ? 21.328 6.723 20.484 1 77.38 71 VAL A CA 1
ATOM 583 C C . VAL A 1 71 ? 22.516 6.562 21.422 1 77.38 71 VAL A C 1
ATOM 585 O O . VAL A 1 71 ? 22.938 7.527 22.062 1 77.38 71 VAL A O 1
ATOM 588 N N . ILE A 1 72 ? 22.969 5.469 21.562 1 82.06 72 ILE A N 1
ATOM 589 C CA . ILE A 1 72 ? 24.062 5.156 22.469 1 82.06 72 ILE A CA 1
ATOM 590 C C . ILE A 1 72 ? 25.312 5.938 22.047 1 82.06 72 ILE A C 1
ATOM 592 O O . ILE A 1 72 ? 26 6.52 22.875 1 82.06 72 ILE A O 1
ATOM 596 N N . PHE A 1 73 ? 25.578 5.996 20.781 1 77.88 73 PHE A N 1
ATOM 597 C CA . PHE A 1 73 ? 26.812 6.566 20.281 1 77.88 73 PHE A CA 1
ATOM 598 C C . PHE A 1 73 ? 26.734 8.086 20.234 1 77.88 73 PHE A C 1
ATOM 600 O O . PHE A 1 73 ? 27.75 8.773 20.359 1 77.88 73 PHE A O 1
ATOM 607 N N . ASN A 1 74 ? 25.656 8.609 19.812 1 69.75 74 ASN A N 1
ATOM 608 C CA . ASN A 1 74 ? 25.578 10.062 19.656 1 69.75 74 ASN A CA 1
ATOM 609 C C . ASN A 1 74 ? 25.203 10.734 20.969 1 69.75 74 ASN A C 1
ATOM 611 O O . ASN A 1 74 ? 25.203 11.969 21.062 1 69.75 74 ASN A O 1
ATOM 615 N N . LYS A 1 75 ? 25.234 10.094 22.109 1 63.03 75 LYS A N 1
ATOM 616 C CA . LYS A 1 75 ? 25.016 10.633 23.438 1 63.03 75 LYS A CA 1
ATOM 617 C C . LYS A 1 75 ? 23.875 11.648 23.438 1 63.03 75 LYS A C 1
ATOM 619 O O . LYS A 1 75 ? 23.922 12.641 24.156 1 63.03 75 LYS A O 1
ATOM 624 N N . GLU A 1 76 ? 23.297 11.75 22.156 1 58.44 76 GLU A N 1
ATOM 625 C CA . GLU A 1 76 ? 22.312 12.828 22.078 1 58.44 76 GLU A CA 1
ATOM 626 C C . GLU A 1 76 ? 21.109 12.539 22.953 1 58.44 76 GLU A C 1
ATOM 628 O O . GLU A 1 76 ? 20.766 11.375 23.188 1 58.44 76 GLU A O 1
ATOM 633 N N . GLY A 1 77 ? 20.766 13.477 23.781 1 54.47 77 GLY A N 1
ATOM 634 C CA . GLY A 1 77 ? 19.688 13.43 24.766 1 54.47 77 GLY A CA 1
ATOM 635 C C . GLY A 1 77 ? 18.375 12.93 24.203 1 54.47 77 GLY A C 1
ATOM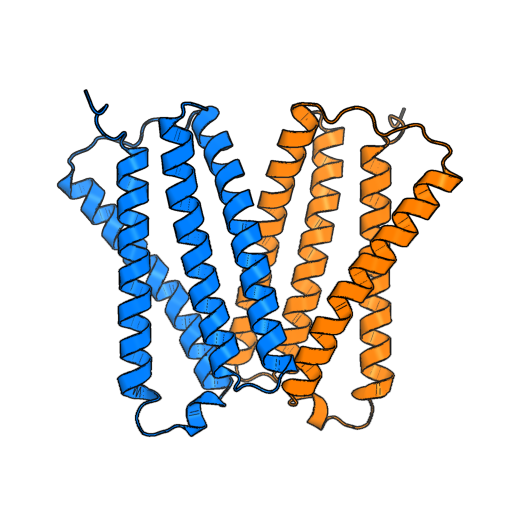 636 O O . GLY A 1 77 ? 18.297 12.594 23.016 1 54.47 77 GLY A O 1
ATOM 637 N N . ILE A 1 78 ? 17.438 12.805 25.016 1 54.91 78 ILE A N 1
ATOM 638 C CA . ILE A 1 78 ? 16.047 12.359 24.844 1 54.91 78 ILE A CA 1
ATOM 639 C C . ILE A 1 78 ? 15.375 13.18 23.734 1 54.91 78 ILE A C 1
ATOM 641 O O . ILE A 1 78 ? 15.469 14.406 23.734 1 54.91 78 ILE A O 1
ATOM 645 N N . PRO A 1 79 ? 14.984 12.43 22.672 1 57.53 79 PRO A N 1
ATOM 646 C CA . PRO A 1 79 ? 14.297 13.133 21.594 1 57.53 79 PRO A CA 1
ATOM 647 C C . PRO A 1 79 ? 13.406 14.266 22.094 1 57.53 79 PRO A C 1
ATOM 649 O O . PRO A 1 79 ? 12.805 14.164 23.156 1 57.53 79 PRO A O 1
ATOM 652 N N . LYS A 1 80 ? 13.688 15.57 21.656 1 59.75 80 LYS A N 1
ATOM 653 C CA . LYS A 1 80 ? 12.773 16.672 21.938 1 59.75 80 LYS A CA 1
ATOM 654 C C . LYS A 1 80 ? 11.328 16.281 21.672 1 59.75 80 LYS A C 1
ATOM 656 O O . LYS A 1 80 ? 11.062 15.398 20.844 1 59.75 80 LYS A O 1
ATOM 661 N N . LYS A 1 81 ? 10.398 16.719 22.422 1 65.88 81 LYS A N 1
ATOM 662 C CA . LYS A 1 81 ? 8.961 16.547 22.312 1 65.88 81 LYS A CA 1
ATOM 663 C C . LYS A 1 81 ? 8.484 16.812 20.891 1 65.88 81 LYS A C 1
ATOM 665 O O . LYS A 1 81 ? 8.93 17.781 20.25 1 65.88 81 LYS A O 1
ATOM 670 N N . ILE A 1 82 ? 7.91 15.867 20.312 1 67.25 82 ILE A N 1
ATOM 671 C CA . ILE A 1 82 ? 7.277 16.031 19.016 1 67.25 82 ILE A CA 1
ATOM 672 C C . ILE A 1 82 ? 6.352 17.25 19.047 1 67.25 82 ILE A C 1
ATOM 674 O O . ILE A 1 82 ? 5.43 17.312 19.859 1 67.25 82 ILE A O 1
ATOM 678 N N . ASP A 1 83 ? 6.664 18.281 18.391 1 81.75 83 ASP A N 1
ATOM 679 C CA . ASP A 1 83 ? 5.785 19.438 18.312 1 81.75 83 ASP A CA 1
ATOM 680 C C . ASP A 1 83 ? 4.824 19.328 17.125 1 81.75 83 ASP A C 1
ATOM 682 O O . ASP A 1 83 ? 4.762 18.281 16.469 1 81.75 83 ASP A O 1
ATOM 686 N N . GLU A 1 84 ? 3.912 20.297 16.984 1 82.75 84 GLU A N 1
ATOM 687 C CA . GLU A 1 84 ? 2.893 20.297 15.945 1 82.75 84 GLU A CA 1
ATOM 688 C C . GLU A 1 84 ? 3.525 20.266 14.555 1 82.75 84 GLU A C 1
ATOM 690 O O . GLU A 1 84 ? 2.998 19.625 13.641 1 82.75 84 GLU A O 1
ATOM 695 N N . MET A 1 85 ? 4.664 20.906 14.398 1 84.12 85 MET A N 1
ATOM 696 C CA . MET A 1 85 ? 5.371 20.906 13.125 1 84.12 85 MET A CA 1
ATOM 697 C C . MET A 1 85 ? 5.871 19.516 12.766 1 84.12 85 MET A C 1
ATOM 699 O O . MET A 1 85 ? 5.77 19.094 11.609 1 84.12 85 MET A O 1
ATOM 703 N N . ASP A 1 86 ? 6.41 18.797 13.727 1 84.31 86 ASP A N 1
ATOM 704 C CA . ASP A 1 86 ? 6.875 17.422 13.516 1 84.31 86 ASP A CA 1
ATOM 705 C C . ASP A 1 86 ? 5.734 16.531 13.047 1 84.31 86 ASP A C 1
ATOM 707 O O . ASP A 1 86 ? 5.922 15.688 12.156 1 84.31 86 ASP A O 1
ATOM 711 N N . LYS A 1 87 ? 4.57 16.719 13.602 1 87.5 87 LYS A N 1
ATOM 712 C CA . LYS A 1 87 ? 3.41 15.914 13.242 1 87.5 87 LYS A CA 1
ATOM 713 C C . LYS A 1 87 ? 2.98 16.188 11.805 1 87.5 87 LYS A C 1
ATOM 715 O O . LYS A 1 87 ? 2.652 15.25 11.07 1 87.5 87 LYS A O 1
ATOM 720 N N . LEU A 1 88 ? 3.004 17.453 11.516 1 89.5 88 LEU A N 1
ATOM 721 C CA . LEU A 1 88 ? 2.619 17.844 10.164 1 89.5 88 LEU A CA 1
ATOM 722 C C . LEU A 1 88 ? 3.605 17.281 9.141 1 89.5 88 LEU A C 1
ATOM 724 O O . LEU A 1 88 ? 3.199 16.781 8.094 1 89.5 88 LEU A O 1
ATOM 728 N N . ILE A 1 89 ? 4.863 17.359 9.398 1 88.88 89 ILE A N 1
ATOM 729 C CA . ILE A 1 89 ? 5.902 16.844 8.508 1 88.88 89 ILE A CA 1
ATOM 730 C C . ILE A 1 89 ? 5.738 15.336 8.359 1 88.88 89 ILE A C 1
ATOM 732 O O . ILE A 1 89 ? 5.883 14.797 7.254 1 88.88 89 ILE A O 1
ATOM 736 N N . GLU A 1 90 ? 5.398 14.695 9.414 1 89.38 90 GLU A N 1
ATOM 737 C CA . GLU A 1 90 ? 5.148 13.258 9.375 1 89.38 90 GLU A CA 1
ATOM 738 C C . GLU A 1 90 ? 3.979 12.93 8.453 1 89.38 90 GLU A C 1
ATOM 740 O O . GLU A 1 90 ? 4.07 12.016 7.621 1 89.38 90 GLU A O 1
ATOM 745 N N . LEU A 1 91 ? 2.93 13.672 8.594 1 91.06 91 LEU A N 1
ATOM 746 C CA . LEU A 1 91 ? 1.743 13.43 7.777 1 91.06 91 LEU A CA 1
ATOM 747 C C . LEU A 1 91 ? 2.041 13.672 6.301 1 91.06 91 LEU A C 1
ATOM 749 O O . LEU A 1 91 ? 1.642 12.875 5.449 1 91.06 91 LEU A O 1
ATOM 753 N N . LYS A 1 92 ? 2.736 14.656 6.082 1 92.31 92 LYS A N 1
ATOM 754 C CA . LYS A 1 92 ? 3.08 14.977 4.699 1 92.31 92 LYS A CA 1
ATOM 755 C C . LYS A 1 92 ? 3.988 13.914 4.098 1 92.31 92 LYS A C 1
ATOM 757 O O . LYS A 1 92 ? 3.842 13.555 2.928 1 92.31 92 LYS A O 1
ATOM 762 N N . SER A 1 93 ? 4.863 13.461 4.871 1 91.75 93 SER A N 1
ATOM 763 C CA . SER A 1 93 ? 5.789 12.445 4.387 1 91.75 93 SER A CA 1
ATOM 764 C C . SER A 1 93 ? 5.078 11.125 4.125 1 91.75 93 SER A C 1
ATOM 766 O O . SER A 1 93 ? 5.406 10.414 3.17 1 91.75 93 SER A O 1
ATOM 768 N N . ILE A 1 94 ? 4.129 10.812 4.953 1 91.31 94 ILE A N 1
ATOM 769 C CA . ILE A 1 94 ? 3.34 9.602 4.77 1 91.31 94 ILE A CA 1
ATOM 770 C C . ILE A 1 94 ? 2.562 9.68 3.459 1 91.31 94 ILE A C 1
ATOM 772 O O . ILE A 1 94 ? 2.412 8.68 2.756 1 91.31 94 ILE A O 1
ATOM 776 N N . ARG A 1 95 ? 2.084 10.805 3.213 1 90.94 95 ARG A N 1
ATOM 777 C CA . ARG A 1 95 ? 1.343 11 1.972 1 90.94 95 ARG A CA 1
ATOM 778 C C . ARG A 1 95 ? 2.219 10.711 0.758 1 90.94 95 ARG A C 1
ATOM 780 O O . ARG A 1 95 ? 1.79 10.023 -0.173 1 90.94 95 ARG A O 1
ATOM 787 N N . VAL A 1 96 ? 3.398 11.227 0.809 1 91.56 96 VAL A N 1
ATOM 788 C CA . VAL A 1 96 ? 4.32 11.031 -0.306 1 91.56 96 VAL A CA 1
ATOM 789 C C . VAL A 1 96 ? 4.68 9.547 -0.428 1 91.56 96 VAL A C 1
ATOM 791 O O . VAL A 1 96 ? 4.648 8.984 -1.523 1 91.56 96 VAL A O 1
ATOM 794 N N . SER A 1 97 ? 4.941 9 0.638 1 91.44 97 SER A N 1
ATOM 795 C CA . SER A 1 97 ? 5.289 7.578 0.646 1 91.44 97 SER A CA 1
ATOM 796 C C . SER A 1 97 ? 4.117 6.723 0.177 1 91.44 97 SER A C 1
ATOM 798 O O . SER A 1 97 ? 4.316 5.715 -0.509 1 91.44 97 SER A O 1
ATOM 800 N N . HIS A 1 98 ? 2.998 7.125 0.579 1 89.88 98 HIS A N 1
ATOM 801 C CA . HIS A 1 98 ? 1.777 6.438 0.174 1 89.88 98 HIS A CA 1
ATOM 802 C C . HIS A 1 98 ? 1.646 6.395 -1.345 1 89.88 98 HIS A C 1
ATOM 804 O O . HIS A 1 98 ? 1.434 5.328 -1.923 1 89.88 98 HIS A O 1
ATOM 810 N N . TRP A 1 99 ? 1.895 7.461 -2.016 1 90.25 99 TRP A N 1
ATOM 811 C CA . TRP A 1 99 ? 1.781 7.527 -3.469 1 90.25 99 TRP A CA 1
ATOM 812 C C . TRP A 1 99 ? 2.869 6.695 -4.137 1 90.25 99 TRP A C 1
ATOM 814 O O . TRP A 1 99 ? 2.615 6.016 -5.137 1 90.25 99 TRP A O 1
ATOM 824 N N . VAL A 1 100 ? 4 6.758 -3.631 1 92.44 100 VAL A N 1
ATOM 825 C CA . VAL A 1 100 ? 5.102 5.973 -4.176 1 92.44 100 VAL A CA 1
ATOM 826 C C . VAL A 1 100 ? 4.781 4.484 -4.07 1 92.44 100 VAL A C 1
ATOM 828 O O . VAL A 1 100 ? 4.988 3.729 -5.023 1 92.44 100 VAL A O 1
ATOM 831 N N . PHE A 1 101 ? 4.227 4.133 -2.973 1 92.75 101 PHE A N 1
ATOM 832 C CA . PHE A 1 101 ? 3.893 2.729 -2.764 1 92.75 101 PHE A CA 1
ATOM 833 C C . PHE A 1 101 ? 2.771 2.293 -3.699 1 92.75 101 PHE A C 1
ATOM 835 O O . PHE A 1 101 ? 2.805 1.189 -4.246 1 92.75 101 PHE A O 1
ATOM 842 N N . ILE A 1 102 ? 1.792 3.094 -3.898 1 91.5 102 ILE A N 1
ATOM 843 C CA . ILE A 1 102 ? 0.663 2.781 -4.77 1 91.5 102 ILE A CA 1
ATOM 844 C C . ILE A 1 102 ? 1.16 2.533 -6.191 1 91.5 102 ILE A C 1
ATOM 846 O O . ILE A 1 102 ? 0.751 1.567 -6.84 1 91.5 102 ILE A O 1
ATOM 850 N N . VAL A 1 103 ? 2.037 3.373 -6.613 1 93.56 103 VAL A N 1
ATOM 851 C CA . VAL A 1 103 ? 2.592 3.207 -7.953 1 93.56 103 VAL A CA 1
ATOM 852 C C . VAL A 1 103 ? 3.361 1.892 -8.039 1 93.56 103 VAL A C 1
ATOM 854 O O . VAL A 1 103 ? 3.219 1.143 -9.008 1 93.56 103 VAL A O 1
ATOM 857 N N . GLY A 1 104 ? 4.148 1.663 -7.031 1 94.75 104 GLY A N 1
ATOM 858 C CA . GLY A 1 104 ? 4.855 0.396 -6.973 1 94.75 104 GLY A CA 1
ATOM 859 C C . GLY A 1 104 ? 3.93 -0.806 -6.938 1 94.75 104 GLY A C 1
ATOM 860 O O . GLY A 1 104 ? 4.176 -1.806 -7.613 1 94.75 104 GLY A O 1
ATOM 861 N N . PHE A 1 105 ? 2.896 -0.68 -6.184 1 94.25 105 PHE A N 1
ATOM 862 C CA . PHE A 1 105 ? 1.911 -1.746 -6.055 1 94.25 105 PHE A CA 1
ATOM 863 C C . PHE A 1 105 ? 1.269 -2.057 -7.402 1 94.25 105 PHE A C 1
ATOM 865 O O . PHE A 1 105 ? 1.18 -3.221 -7.797 1 94.25 105 PHE A O 1
ATOM 872 N N . PHE A 1 106 ? 0.919 -1.082 -8.141 1 92.94 106 PHE A N 1
ATOM 873 C CA . PHE A 1 106 ? 0.269 -1.281 -9.438 1 92.94 106 PHE A CA 1
ATOM 874 C C . PHE A 1 106 ? 1.263 -1.802 -10.469 1 92.94 106 PHE A C 1
ATOM 876 O O . PHE A 1 106 ? 0.897 -2.58 -11.352 1 92.94 106 PHE A O 1
ATOM 883 N N . THR A 1 107 ? 2.447 -1.361 -10.336 1 95.56 107 THR A N 1
ATOM 884 C CA . THR A 1 107 ? 3.49 -1.896 -11.211 1 95.56 107 THR A CA 1
ATOM 885 C C . THR A 1 107 ? 3.684 -3.391 -10.961 1 95.56 107 THR A C 1
ATOM 887 O O . THR A 1 107 ? 3.824 -4.164 -11.914 1 95.56 107 THR A O 1
ATOM 890 N N . ALA A 1 108 ? 3.668 -3.74 -9.672 1 96.12 108 ALA A N 1
ATOM 891 C CA . ALA A 1 108 ? 3.785 -5.148 -9.312 1 96.12 108 ALA A CA 1
ATOM 892 C C . ALA A 1 108 ? 2.627 -5.961 -9.891 1 96.12 108 ALA A C 1
ATOM 894 O O . ALA A 1 108 ? 2.836 -7.027 -10.469 1 96.12 108 ALA A O 1
ATOM 895 N N . MET A 1 109 ? 1.489 -5.422 -9.766 1 94.06 109 MET A N 1
ATOM 896 C CA . MET A 1 109 ? 0.313 -6.109 -10.289 1 94.06 109 MET A CA 1
ATOM 897 C C . MET A 1 109 ? 0.354 -6.176 -11.812 1 94.06 109 MET A C 1
ATOM 899 O O . MET A 1 109 ? -0.012 -7.195 -12.406 1 94.06 109 MET A O 1
ATOM 903 N N . ALA A 1 110 ? 0.771 -5.129 -12.438 1 95.06 110 ALA A N 1
ATOM 904 C CA . ALA A 1 110 ? 0.877 -5.086 -13.891 1 95.06 110 ALA A CA 1
ATOM 905 C C . ALA A 1 110 ? 1.842 -6.152 -14.406 1 95.06 110 ALA A C 1
ATOM 907 O O . ALA A 1 110 ? 1.636 -6.719 -15.484 1 95.06 110 ALA A O 1
ATOM 908 N N . SER A 1 111 ? 2.885 -6.371 -13.68 1 96.38 111 SER A N 1
ATOM 909 C CA . SER A 1 111 ? 3.854 -7.375 -14.102 1 96.38 111 SER A CA 1
ATOM 910 C C . SER A 1 111 ? 3.191 -8.734 -14.289 1 96.38 111 SER A C 1
ATOM 912 O O . SER A 1 111 ? 3.551 -9.484 -15.195 1 96.38 111 SER A O 1
ATOM 914 N N . GLN A 1 112 ? 2.225 -9.047 -13.422 1 95.44 112 GLN A N 1
ATOM 915 C CA . GLN A 1 112 ? 1.533 -10.328 -13.539 1 95.44 112 GLN A CA 1
ATOM 916 C C . GLN A 1 112 ? 0.577 -10.336 -14.727 1 95.44 112 GLN A C 1
ATOM 918 O O . GLN A 1 112 ? 0.443 -11.344 -15.422 1 95.44 112 GLN A O 1
ATOM 923 N N . ALA A 1 113 ? -0.033 -9.273 -14.969 1 94.62 113 ALA A N 1
ATOM 924 C CA . ALA A 1 113 ? -0.915 -9.156 -16.125 1 94.62 113 ALA A CA 1
ATOM 925 C C . ALA A 1 113 ? -0.147 -9.383 -17.422 1 94.62 113 ALA A C 1
ATOM 927 O O . ALA A 1 113 ? -0.709 -9.875 -18.406 1 94.62 113 ALA A O 1
ATOM 928 N N . PHE A 1 114 ? 1.076 -9.078 -17.422 1 96.19 114 PHE A N 1
ATOM 929 C CA . PHE A 1 114 ? 1.911 -9.234 -18.609 1 96.19 114 PHE A CA 1
ATOM 930 C C . PHE A 1 114 ? 2.555 -10.609 -18.641 1 96.19 114 PHE A C 1
ATOM 932 O O . PHE A 1 114 ? 3.344 -10.914 -19.531 1 96.19 114 PHE A O 1
ATOM 939 N N . GLY A 1 115 ? 2.352 -11.383 -17.641 1 94.94 115 GLY A N 1
ATOM 940 C CA . GLY A 1 115 ? 2.758 -12.781 -17.672 1 94.94 115 GLY A CA 1
ATOM 941 C C . GLY A 1 115 ? 4.16 -13.008 -17.141 1 94.94 115 GLY A C 1
ATOM 942 O O . GLY A 1 115 ? 4.797 -14.016 -17.453 1 94.94 115 GLY A O 1
ATOM 943 N N . MET A 1 116 ? 4.613 -12.078 -16.359 1 94.94 116 MET A N 1
ATOM 944 C CA . MET A 1 116 ? 5.941 -12.258 -15.789 1 94.94 116 MET A CA 1
ATOM 945 C C . MET A 1 116 ? 5.898 -13.203 -14.594 1 94.94 116 MET A C 1
ATOM 947 O O . MET A 1 116 ? 4.824 -13.477 -14.047 1 94.94 116 MET A O 1
ATOM 951 N N . ALA A 1 117 ? 7.051 -13.68 -14.211 1 95.12 117 ALA A N 1
ATOM 952 C CA . ALA A 1 117 ? 7.145 -14.609 -13.094 1 95.12 117 ALA A CA 1
ATOM 953 C C . ALA A 1 117 ? 6.684 -13.953 -11.797 1 95.12 117 ALA A C 1
ATOM 955 O O . ALA A 1 117 ? 6.914 -12.766 -11.578 1 95.12 117 ALA A O 1
ATOM 956 N N . PRO A 1 118 ? 6.074 -14.719 -10.906 1 95.62 118 PRO A N 1
ATOM 957 C CA . PRO A 1 118 ? 5.617 -14.188 -9.625 1 95.62 118 PRO A CA 1
ATOM 958 C C . PRO A 1 118 ? 6.746 -13.555 -8.812 1 95.62 118 PRO A C 1
ATOM 960 O O . PRO A 1 118 ? 6.512 -12.609 -8.055 1 95.62 118 PRO A O 1
ATOM 963 N N . TYR A 1 119 ? 7.938 -13.992 -9.039 1 94.62 119 TYR A N 1
ATOM 964 C CA . TYR A 1 119 ? 9.102 -13.43 -8.352 1 94.62 119 TYR A CA 1
ATOM 965 C C . TYR A 1 119 ? 9.234 -11.938 -8.641 1 94.62 119 TYR A C 1
ATOM 967 O O . TYR A 1 119 ? 9.609 -11.164 -7.754 1 94.62 119 TYR A O 1
ATOM 975 N N . ILE A 1 120 ? 8.922 -11.531 -9.766 1 94.81 120 ILE A N 1
ATOM 976 C CA . ILE A 1 120 ? 9.039 -10.133 -10.164 1 94.81 120 ILE A CA 1
ATOM 977 C C . ILE A 1 120 ? 8.031 -9.281 -9.383 1 94.81 120 ILE A C 1
ATOM 979 O O . ILE A 1 120 ? 8.344 -8.172 -8.961 1 94.81 120 ILE A O 1
ATOM 983 N N . MET A 1 121 ? 6.848 -9.82 -9.242 1 96.31 121 MET A N 1
ATOM 984 C CA . MET A 1 121 ? 5.84 -9.125 -8.445 1 96.31 121 MET A CA 1
ATOM 985 C C . MET A 1 121 ? 6.312 -8.93 -7.012 1 96.31 121 MET A C 1
ATOM 987 O O . MET A 1 121 ? 6.258 -7.816 -6.48 1 96.31 121 MET A O 1
ATOM 991 N N . PHE A 1 122 ? 6.812 -9.945 -6.414 1 94.88 122 PHE A N 1
ATOM 992 C CA . PHE A 1 122 ? 7.262 -9.891 -5.027 1 94.88 122 PHE A CA 1
ATOM 993 C C . PHE A 1 122 ? 8.445 -8.938 -4.879 1 94.88 122 PHE A C 1
ATOM 995 O O . PHE A 1 122 ? 8.484 -8.133 -3.943 1 94.88 122 PHE A O 1
ATOM 1002 N N . LEU A 1 123 ? 9.367 -9.086 -5.82 1 93.38 123 LEU A N 1
ATOM 1003 C CA . LEU A 1 123 ? 10.516 -8.188 -5.793 1 93.38 123 LEU A CA 1
ATOM 1004 C C . LEU A 1 123 ? 10.078 -6.738 -5.953 1 93.38 123 LEU A C 1
ATOM 1006 O O . LEU A 1 123 ? 10.578 -5.855 -5.262 1 93.38 123 LEU A O 1
ATOM 1010 N N . THR A 1 124 ? 9.18 -6.492 -6.789 1 95.06 124 THR A N 1
ATOM 1011 C CA . THR A 1 124 ? 8.664 -5.145 -7.012 1 95.06 124 THR A CA 1
ATOM 1012 C C . THR A 1 124 ? 7.977 -4.617 -5.754 1 95.06 124 THR A C 1
ATOM 1014 O O . THR A 1 124 ? 8.125 -3.441 -5.41 1 95.06 124 THR A O 1
ATOM 1017 N N . PHE A 1 125 ? 7.227 -5.492 -5.086 1 95.31 125 PHE A N 1
ATOM 1018 C CA . PHE A 1 125 ? 6.625 -5.098 -3.816 1 95.31 125 PHE A CA 1
ATOM 1019 C C . PHE A 1 125 ? 7.691 -4.68 -2.814 1 95.31 125 PHE A C 1
ATOM 1021 O O . PHE A 1 125 ? 7.578 -3.627 -2.18 1 95.31 125 PHE A O 1
ATOM 1028 N N . VAL A 1 126 ? 8.719 -5.445 -2.73 1 92.94 126 VAL A N 1
ATOM 1029 C CA . VAL A 1 126 ? 9.781 -5.195 -1.761 1 92.94 126 VAL A CA 1
ATOM 1030 C C . VAL A 1 126 ? 10.492 -3.885 -2.096 1 92.94 126 VAL A C 1
ATOM 1032 O O . VAL A 1 126 ? 10.633 -3.012 -1.235 1 92.94 126 VAL A O 1
ATOM 1035 N N . VAL A 1 127 ? 10.844 -3.695 -3.307 1 92.62 127 VAL A N 1
ATOM 1036 C CA . VAL A 1 127 ? 11.547 -2.494 -3.748 1 92.62 127 VAL A CA 1
ATOM 1037 C C . VAL A 1 127 ? 10.656 -1.271 -3.545 1 92.62 127 VAL A C 1
ATOM 1039 O O . VAL A 1 127 ? 11.117 -0.227 -3.08 1 92.62 127 VAL A O 1
ATOM 1042 N N . SER A 1 128 ? 9.414 -1.45 -3.852 1 93 128 SER A N 1
ATOM 1043 C CA . SER A 1 128 ? 8.469 -0.347 -3.701 1 93 128 SER A CA 1
ATOM 1044 C C . SER A 1 128 ? 8.312 0.052 -2.238 1 93 128 SER A C 1
ATOM 1046 O O . SER A 1 128 ? 8.25 1.24 -1.916 1 93 128 SER A O 1
ATOM 1048 N N . GLY A 1 129 ? 8.188 -0.926 -1.407 1 90.56 129 GLY A N 1
ATOM 1049 C CA . GLY A 1 129 ? 8.086 -0.642 0.015 1 90.56 129 GLY A CA 1
ATOM 1050 C C . GLY A 1 129 ? 9.297 0.095 0.562 1 90.56 129 GLY A C 1
ATOM 1051 O O . GLY A 1 129 ? 9.156 1.092 1.272 1 90.56 129 GLY A O 1
ATOM 1052 N N . PHE A 1 130 ? 10.391 -0.286 0.214 1 90 130 PHE A N 1
ATOM 1053 C CA . PHE A 1 130 ? 11.617 0.34 0.684 1 90 130 PHE A CA 1
ATOM 1054 C C . PHE A 1 130 ? 11.797 1.715 0.052 1 90 130 PHE A C 1
ATOM 1056 O O . PHE A 1 130 ? 12.211 2.662 0.725 1 90 130 PHE A O 1
ATOM 1063 N N . LEU A 1 131 ? 11.492 1.764 -1.187 1 91.19 131 LEU A N 1
ATOM 1064 C CA . LEU A 1 131 ? 11.57 3.053 -1.865 1 91.19 131 LEU A CA 1
ATOM 1065 C C . LEU A 1 131 ? 10.633 4.066 -1.22 1 91.19 131 LEU A C 1
ATOM 1067 O O . LEU A 1 131 ? 11 5.227 -1.033 1 91.19 131 LEU A O 1
ATOM 1071 N N . ALA A 1 132 ? 9.445 3.592 -0.912 1 91.44 132 ALA A N 1
ATOM 1072 C CA . ALA A 1 132 ? 8.477 4.457 -0.24 1 91.44 132 ALA A CA 1
ATOM 1073 C C . ALA A 1 132 ? 9.016 4.941 1.103 1 91.44 132 ALA A C 1
ATOM 1075 O O . ALA A 1 132 ? 8.875 6.121 1.444 1 91.44 132 ALA A O 1
ATOM 1076 N N . GLY A 1 133 ? 9.641 4.074 1.815 1 88.38 133 GLY A N 1
ATOM 1077 C CA . GLY A 1 133 ? 10.266 4.461 3.07 1 88.38 133 GLY A CA 1
ATOM 1078 C C . GLY A 1 133 ? 11.391 5.465 2.893 1 88.38 133 GLY A C 1
ATOM 1079 O O . GLY A 1 133 ? 11.484 6.438 3.645 1 88.38 133 GLY A O 1
ATOM 1080 N N . MET A 1 134 ? 12.141 5.25 1.914 1 88.75 134 MET A N 1
ATOM 1081 C CA . MET A 1 134 ? 13.258 6.148 1.642 1 88.75 134 MET A CA 1
ATOM 1082 C C . MET A 1 134 ? 12.758 7.527 1.218 1 88.75 134 MET A C 1
ATOM 1084 O O . MET A 1 134 ? 13.297 8.547 1.651 1 88.75 134 MET A O 1
ATOM 1088 N N . VAL A 1 135 ? 11.805 7.492 0.389 1 91.38 135 VAL A N 1
ATOM 1089 C CA . VAL A 1 135 ? 11.234 8.75 -0.074 1 91.38 135 VAL A CA 1
ATOM 1090 C C . VAL A 1 135 ? 10.617 9.508 1.104 1 91.38 135 VAL A C 1
ATOM 1092 O O . VAL A 1 135 ? 10.695 10.734 1.172 1 91.38 135 VAL A O 1
ATOM 1095 N N . SER A 1 136 ? 10.023 8.75 1.974 1 90.44 136 SER A N 1
ATOM 1096 C CA . SER A 1 136 ? 9.492 9.352 3.193 1 90.44 136 SER A CA 1
ATOM 1097 C C . SER A 1 136 ? 10.594 10.039 3.994 1 90.44 136 SER A C 1
ATOM 1099 O O . SER A 1 136 ? 10.438 11.188 4.414 1 90.44 136 SER A O 1
ATOM 1101 N N . ASP A 1 137 ? 11.664 9.375 4.141 1 87.56 137 ASP A N 1
ATOM 1102 C CA . ASP A 1 137 ? 12.773 9.93 4.906 1 87.56 137 ASP A CA 1
ATOM 1103 C C . ASP A 1 137 ? 13.367 11.156 4.211 1 87.56 137 ASP A C 1
ATOM 1105 O O . ASP A 1 137 ? 13.68 12.156 4.863 1 87.56 137 ASP A O 1
ATOM 1109 N N . VAL A 1 138 ? 13.516 11.094 2.986 1 91.19 138 VAL A N 1
ATOM 1110 C CA . VAL A 1 138 ? 14.039 12.219 2.217 1 91.19 138 VAL A CA 1
ATOM 1111 C C . VAL A 1 138 ? 13.086 13.406 2.316 1 91.19 138 VAL A C 1
ATOM 1113 O O . VAL A 1 138 ? 13.523 14.547 2.467 1 91.19 138 VAL A O 1
ATOM 1116 N N . SER A 1 139 ? 11.789 13.102 2.244 1 91.62 139 SER A N 1
ATOM 1117 C CA . SER A 1 139 ? 10.781 14.156 2.371 1 91.62 139 SER A CA 1
ATOM 1118 C C . SER A 1 139 ? 10.859 14.828 3.736 1 91.62 139 SER A C 1
ATOM 1120 O O . SER A 1 139 ? 10.758 16.047 3.834 1 91.62 139 SER A O 1
ATOM 1122 N N . LYS A 1 140 ? 11.078 14.023 4.668 1 89.12 140 LYS A N 1
ATOM 1123 C CA . LYS A 1 140 ? 11.203 14.586 6.008 1 89.12 140 LYS A CA 1
ATOM 1124 C C . LYS A 1 140 ? 12.383 15.547 6.094 1 89.12 140 LYS A C 1
ATOM 1126 O O . LYS A 1 140 ? 12.25 16.656 6.605 1 89.12 140 LYS A O 1
ATOM 1131 N N . ILE A 1 141 ? 13.477 15.148 5.621 1 87.81 141 ILE A N 1
ATOM 1132 C CA . ILE A 1 141 ? 14.672 15.984 5.633 1 87.81 141 ILE A CA 1
ATOM 1133 C C . ILE A 1 141 ? 14.391 17.297 4.902 1 87.81 141 ILE A C 1
ATOM 1135 O O . ILE A 1 141 ? 14.727 18.375 5.402 1 87.81 141 ILE A O 1
ATOM 1139 N N . TRP A 1 142 ? 13.789 17.141 3.75 1 90.75 142 TRP A N 1
ATOM 1140 C CA . TRP A 1 142 ? 13.477 18.312 2.93 1 90.75 142 TRP A CA 1
ATOM 1141 C C . TRP A 1 142 ? 12.539 19.25 3.67 1 90.75 142 TRP A C 1
ATOM 1143 O O . TRP A 1 142 ? 12.773 20.469 3.693 1 90.75 142 TRP A O 1
ATOM 1153 N N . TYR A 1 143 ? 11.5 18.781 4.328 1 89.44 143 TYR A N 1
ATOM 1154 C CA . TYR A 1 143 ? 10.531 19.609 5.035 1 89.44 143 TYR A CA 1
ATOM 1155 C C . TYR A 1 143 ? 11.164 20.266 6.254 1 89.44 143 TYR A C 1
ATOM 1157 O O . TYR A 1 143 ? 10.844 21.406 6.59 1 89.44 143 TYR A O 1
ATOM 1165 N N . TYR A 1 144 ? 12.078 19.578 6.887 1 83.5 144 TYR A N 1
ATOM 1166 C CA . TYR A 1 144 ? 12.766 20.141 8.039 1 83.5 144 TYR A CA 1
ATOM 1167 C C . TYR A 1 144 ? 13.648 21.312 7.617 1 83.5 144 TYR A C 1
ATOM 1169 O O . TYR A 1 144 ? 13.711 22.328 8.312 1 83.5 144 TYR A O 1
ATOM 1177 N N . ARG A 1 145 ? 14.266 21.188 6.621 1 86.75 145 ARG A N 1
ATOM 1178 C CA . ARG A 1 145 ? 15.18 22.203 6.148 1 86.75 145 ARG A CA 1
ATOM 1179 C C . ARG A 1 145 ? 14.422 23.406 5.602 1 86.75 145 ARG A C 1
ATOM 1181 O O . ARG A 1 145 ? 14.883 24.547 5.703 1 86.75 145 ARG A O 1
ATOM 1188 N N . LYS A 1 146 ? 13.43 23.188 5.027 1 86.19 146 LYS A N 1
ATOM 1189 C CA . LYS A 1 146 ? 12.641 24.266 4.434 1 86.19 146 LYS A CA 1
ATOM 1190 C C . LYS A 1 146 ? 11.781 24.953 5.488 1 86.19 146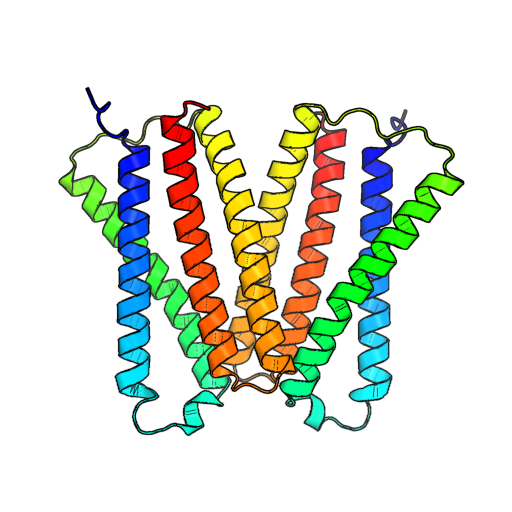 LYS A C 1
ATOM 1192 O O . LYS A 1 146 ? 11.289 26.062 5.266 1 86.19 146 LYS A O 1
ATOM 1197 N N . GLY A 1 147 ? 11.867 24.516 6.836 1 66.94 147 GLY A N 1
ATOM 1198 C CA . GLY A 1 147 ? 10.992 25.062 7.859 1 66.94 147 GLY A CA 1
ATOM 1199 C C . GLY A 1 147 ? 9.523 25 7.488 1 66.94 147 GLY A C 1
ATOM 1200 O O . GLY A 1 147 ? 8.805 25.984 7.598 1 66.94 147 GLY A O 1
ATOM 1201 N N . VAL A 1 148 ? 8.867 24.75 7.438 1 62.53 148 VAL A N 1
ATOM 1202 C CA . VAL A 1 148 ? 7.57 24.234 6.992 1 62.53 148 VAL A CA 1
ATOM 1203 C C . VAL A 1 148 ? 7.273 24.75 5.586 1 62.53 148 VAL A C 1
ATOM 1205 O O . VAL A 1 148 ? 7.215 25.953 5.355 1 62.53 148 VAL A O 1
ATOM 1208 N N . MET B 1 1 ? -30.703 19 16.906 1 38.56 1 MET B N 1
ATOM 1209 C CA . MET B 1 1 ? -30.891 19.219 15.484 1 38.56 1 MET B CA 1
ATOM 1210 C C . MET B 1 1 ? -29.703 18.703 14.688 1 38.56 1 MET B C 1
ATOM 1212 O O . MET B 1 1 ? -28.562 19.109 14.93 1 38.56 1 MET B O 1
ATOM 1216 N N . LYS B 1 2 ? -29.797 17.531 14.109 1 50.91 2 LYS B N 1
ATOM 1217 C CA . LYS B 1 2 ? -28.656 16.922 13.445 1 50.91 2 LYS B CA 1
ATOM 1218 C C . LYS B 1 2 ? -28.078 17.828 12.367 1 50.91 2 LYS B C 1
ATOM 1220 O O . LYS B 1 2 ? -28.812 18.344 11.516 1 50.91 2 LYS B O 1
ATOM 1225 N N . ASP B 1 3 ? -27.125 18.609 12.633 1 56.91 3 ASP B N 1
ATOM 1226 C CA . ASP B 1 3 ? -26.516 19.531 11.672 1 56.91 3 ASP B CA 1
ATOM 1227 C C . ASP B 1 3 ? -26.5 18.922 10.266 1 56.91 3 ASP B C 1
ATOM 1229 O O . ASP B 1 3 ? -26.266 17.719 10.102 1 56.91 3 ASP B O 1
ATOM 1233 N N . PRO B 1 4 ? -27.234 19.516 9.297 1 67.88 4 PRO B N 1
ATOM 1234 C CA . PRO B 1 4 ? -27.25 19.047 7.914 1 67.88 4 PRO B CA 1
ATOM 1235 C C . PRO B 1 4 ? -25.859 18.656 7.406 1 67.88 4 PRO B C 1
ATOM 1237 O O . PRO B 1 4 ? -24.859 19.219 7.844 1 67.88 4 PRO B O 1
ATOM 1240 N N . MET B 1 5 ? -25.781 17.516 6.844 1 75.38 5 MET B N 1
ATOM 1241 C CA . MET B 1 5 ? -24.516 17.031 6.305 1 75.38 5 MET B CA 1
ATOM 1242 C C . MET B 1 5 ? -23.891 18.062 5.371 1 75.38 5 MET B C 1
ATOM 1244 O O . MET B 1 5 ? -24.594 18.672 4.559 1 75.38 5 MET B O 1
ATOM 1248 N N . SER B 1 6 ? -22.578 18.359 5.715 1 76.38 6 SER B N 1
ATOM 1249 C CA . SER B 1 6 ? -21.828 19.219 4.824 1 76.38 6 SER B CA 1
ATOM 1250 C C . SER B 1 6 ? -21.625 18.578 3.457 1 76.38 6 SER B C 1
ATOM 1252 O O . SER B 1 6 ? -21.875 17.391 3.289 1 76.38 6 SER B O 1
ATOM 1254 N N . TYR B 1 7 ? -21.453 19.281 2.52 1 76.62 7 TYR B N 1
ATOM 1255 C CA . TYR B 1 7 ? -21.125 18.812 1.179 1 76.62 7 TYR B CA 1
ATOM 1256 C C . TYR B 1 7 ? -20.047 17.734 1.227 1 76.62 7 TYR B C 1
ATOM 1258 O O . TYR B 1 7 ? -20.125 16.719 0.532 1 76.62 7 TYR B O 1
ATOM 1266 N N . GLN B 1 8 ? -19.062 17.906 2.057 1 75.12 8 GLN B N 1
ATOM 1267 C CA . GLN B 1 8 ? -17.953 16.969 2.186 1 75.12 8 GLN B CA 1
ATOM 1268 C C . GLN B 1 8 ? -18.422 15.641 2.773 1 75.12 8 GLN B C 1
ATOM 1270 O O . GLN B 1 8 ? -17.969 14.578 2.352 1 75.12 8 GLN B O 1
ATOM 1275 N N . GLU B 1 9 ? -19.281 15.711 3.621 1 80.12 9 GLU B N 1
ATOM 1276 C CA . GLU B 1 9 ? -19.844 14.5 4.211 1 80.12 9 GLU B CA 1
ATOM 1277 C C . GLU B 1 9 ? -20.656 13.703 3.184 1 80.12 9 GLU B C 1
ATOM 1279 O O . GLU B 1 9 ? -20.531 12.484 3.104 1 80.12 9 GLU B O 1
ATOM 1284 N N . LYS B 1 10 ? -21.406 14.336 2.445 1 79.19 10 LYS B N 1
ATOM 1285 C CA . LYS B 1 10 ? -22.203 13.695 1.409 1 79.19 10 LYS B CA 1
ATOM 1286 C C . LYS B 1 10 ? -21.328 13.047 0.346 1 79.19 10 LYS B C 1
ATOM 1288 O O . LYS B 1 10 ? -21.609 11.945 -0.123 1 79.19 10 LYS B O 1
ATOM 1293 N N . GLN B 1 11 ? -20.359 13.711 0.044 1 77.81 11 GLN B N 1
ATOM 1294 C CA . GLN B 1 11 ? -19.406 13.188 -0.93 1 77.81 11 GLN B CA 1
ATOM 1295 C C . GLN B 1 11 ? -18.734 11.922 -0.409 1 77.81 11 GLN B C 1
ATOM 1297 O O . GLN B 1 11 ? -18.516 10.969 -1.163 1 77.81 11 GLN B O 1
ATOM 1302 N N . SER B 1 12 ? -18.422 11.969 0.834 1 80.62 12 SER B N 1
ATOM 1303 C CA . SER B 1 12 ? -17.781 10.805 1.442 1 80.62 12 SER B CA 1
ATOM 1304 C C . SER B 1 12 ? -18.734 9.609 1.488 1 80.62 12 SER B C 1
ATOM 1306 O O . SER B 1 12 ? -18.312 8.477 1.242 1 80.62 12 SER B O 1
ATOM 1308 N N . ILE B 1 13 ? -19.938 9.812 1.721 1 83.69 13 ILE B N 1
ATOM 1309 C CA . ILE B 1 13 ? -20.938 8.75 1.759 1 83.69 13 ILE B CA 1
ATOM 1310 C C . ILE B 1 13 ? -21.125 8.164 0.361 1 83.69 13 ILE B C 1
ATOM 1312 O O . ILE B 1 13 ? -21.203 6.941 0.197 1 83.69 13 ILE B O 1
ATOM 1316 N N . LEU B 1 14 ? -21.188 8.977 -0.593 1 80.88 14 LEU B N 1
ATOM 1317 C CA . LEU B 1 14 ? -21.312 8.531 -1.977 1 80.88 14 LEU B CA 1
ATOM 1318 C C . LEU B 1 14 ? -20.125 7.648 -2.369 1 80.88 14 LEU B C 1
ATOM 1320 O O . LEU B 1 14 ? -20.312 6.605 -3 1 80.88 14 LEU B O 1
ATOM 1324 N N . SER B 1 15 ? -18.984 8.039 -1.966 1 82.31 15 SER B N 1
ATOM 1325 C CA . SER B 1 15 ? -17.781 7.273 -2.262 1 82.31 15 SER B CA 1
ATOM 1326 C C . SER B 1 15 ? -17.812 5.898 -1.604 1 82.31 15 SER B C 1
ATOM 1328 O O . SER B 1 15 ? -17.422 4.902 -2.211 1 82.31 15 SER B O 1
ATOM 1330 N N . LEU B 1 16 ? -18.344 5.883 -0.425 1 85.81 16 LEU B N 1
ATOM 1331 C CA . LEU B 1 16 ? -18.438 4.629 0.315 1 85.81 16 LEU B CA 1
ATOM 1332 C C . LEU B 1 16 ? -19.406 3.666 -0.375 1 85.81 16 LEU B C 1
ATOM 1334 O O . LEU B 1 16 ? -19.078 2.494 -0.577 1 85.81 16 LEU B O 1
ATOM 1338 N N . VAL B 1 17 ? -20.469 4.152 -0.718 1 85.75 17 VAL B N 1
ATOM 1339 C CA . VAL B 1 17 ? -21.484 3.332 -1.37 1 85.75 17 VAL B CA 1
ATOM 1340 C C . VAL B 1 17 ? -20.953 2.826 -2.711 1 85.75 17 VAL B C 1
ATOM 1342 O O . VAL B 1 17 ? -21.109 1.645 -3.035 1 85.75 17 VAL B O 1
ATOM 1345 N N . ASN B 1 18 ? -20.297 3.67 -3.469 1 83.31 18 ASN B N 1
ATOM 1346 C CA . ASN B 1 18 ? -19.734 3.305 -4.762 1 83.31 18 ASN B CA 1
ATOM 1347 C C . ASN B 1 18 ? -18.672 2.211 -4.621 1 83.31 18 ASN B C 1
ATOM 1349 O O . ASN B 1 18 ? -18.672 1.248 -5.391 1 83.31 18 ASN B O 1
ATOM 1353 N N . THR B 1 19 ? -17.875 2.396 -3.672 1 84.88 19 THR B N 1
ATOM 1354 C CA . THR B 1 19 ? -16.812 1.419 -3.453 1 84.88 19 THR B CA 1
ATOM 1355 C C . THR B 1 19 ? -17.406 0.048 -3.131 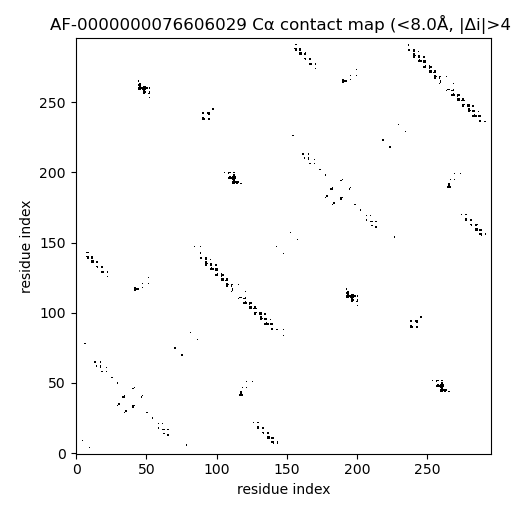1 84.88 19 THR B C 1
ATOM 1357 O O . THR B 1 19 ? -16.969 -0.965 -3.678 1 84.88 19 THR B O 1
ATOM 1360 N N . PHE B 1 20 ? -18.391 0 -2.311 1 86.44 20 PHE B N 1
ATOM 1361 C CA . PHE B 1 20 ? -19.047 -1.248 -1.925 1 86.44 20 PHE B CA 1
ATOM 1362 C C . PHE B 1 20 ? -19.688 -1.915 -3.129 1 86.44 20 PHE B C 1
ATOM 1364 O O . PHE B 1 20 ? -19.547 -3.123 -3.328 1 86.44 20 PHE B O 1
ATOM 1371 N N . LEU B 1 21 ? -20.297 -1.168 -3.891 1 87.25 21 LEU B N 1
ATOM 1372 C CA . LEU B 1 21 ? -21 -1.705 -5.047 1 87.25 21 LEU B CA 1
ATOM 1373 C C . LEU B 1 21 ? -20.016 -2.225 -6.09 1 87.25 21 LEU B C 1
ATOM 1375 O O . LEU B 1 21 ? -20.219 -3.311 -6.645 1 87.25 21 LEU B O 1
ATOM 1379 N N . ILE B 1 22 ? -19 -1.506 -6.312 1 88.12 22 ILE B N 1
ATOM 1380 C CA . ILE B 1 22 ? -18.016 -1.892 -7.316 1 88.12 22 ILE B CA 1
ATOM 1381 C C . ILE B 1 22 ? -17.359 -3.203 -6.906 1 88.12 22 ILE B C 1
ATOM 1383 O O . ILE B 1 22 ? -17.25 -4.129 -7.711 1 88.12 22 ILE B O 1
ATOM 1387 N N . LEU B 1 23 ? -17 -3.289 -5.66 1 87.81 23 LEU B N 1
ATOM 1388 C CA . LEU B 1 23 ? -16.344 -4.496 -5.172 1 87.81 23 LEU B CA 1
ATOM 1389 C C . LEU B 1 23 ? -17.266 -5.703 -5.273 1 87.81 23 LEU B C 1
ATOM 1391 O O . LEU B 1 23 ? -16.859 -6.766 -5.742 1 87.81 23 LEU B O 1
ATOM 1395 N N . SER B 1 24 ? -18.438 -5.473 -4.875 1 89.31 24 SER B N 1
ATOM 1396 C CA . SER B 1 24 ? -19.391 -6.57 -4.871 1 89.31 24 SER B CA 1
ATOM 1397 C C . SER B 1 24 ? -19.703 -7.035 -6.289 1 89.31 24 SER B C 1
ATOM 1399 O O . SER B 1 24 ? -19.609 -8.227 -6.594 1 89.31 24 SER B O 1
ATOM 1401 N N . PHE B 1 25 ? -20.016 -6.156 -7.172 1 89.44 25 PHE B N 1
ATOM 1402 C CA . PHE B 1 25 ? -20.391 -6.508 -8.531 1 89.44 25 PHE B CA 1
ATOM 1403 C C . PHE B 1 25 ? -19.219 -7.082 -9.305 1 89.44 25 PHE B C 1
ATOM 1405 O O . PHE B 1 25 ? -19.375 -8.039 -10.062 1 89.44 25 PHE B O 1
ATOM 1412 N N . TYR B 1 26 ? -18.141 -6.5 -9.094 1 89.81 26 TYR B N 1
ATOM 1413 C CA . TYR B 1 26 ? -16.953 -6.992 -9.789 1 89.81 26 TYR B CA 1
ATOM 1414 C C . TYR B 1 26 ? -16.609 -8.406 -9.336 1 89.81 26 TYR B C 1
ATOM 1416 O O . TYR B 1 26 ? -16.328 -9.273 -10.164 1 89.81 26 TYR B O 1
ATOM 1424 N N . SER B 1 27 ? -16.625 -8.656 -8.055 1 89.19 27 SER B N 1
ATOM 1425 C CA . SER B 1 27 ? -16.312 -9.977 -7.523 1 89.19 27 SER B CA 1
ATOM 1426 C C . SER B 1 27 ? -17.297 -11.023 -8.023 1 89.19 27 SER B C 1
ATOM 1428 O O . SER B 1 27 ? -16.906 -12.141 -8.375 1 89.19 27 SER B O 1
ATOM 1430 N N . LEU B 1 28 ? -18.5 -10.695 -8.07 1 91.31 28 LEU B N 1
ATOM 1431 C CA . LEU B 1 28 ? -19.516 -11.609 -8.562 1 91.31 28 LEU B CA 1
ATOM 1432 C C . LEU B 1 28 ? -19.344 -11.883 -10.047 1 91.31 28 LEU B C 1
ATOM 1434 O O . LEU B 1 28 ? -19.469 -13.031 -10.492 1 91.31 28 LEU B O 1
ATOM 1438 N N . TYR B 1 29 ? -19.062 -10.852 -10.773 1 90.81 29 TYR B N 1
ATOM 1439 C CA . TYR B 1 29 ? -18.828 -10.984 -12.203 1 90.81 29 TYR B CA 1
ATOM 1440 C C . TYR B 1 29 ? -17.656 -11.914 -12.477 1 90.81 29 TYR B C 1
ATOM 1442 O O . TYR B 1 29 ? -17.766 -12.844 -13.281 1 90.81 29 TYR B O 1
ATOM 1450 N N . VAL B 1 30 ? -16.625 -11.695 -11.859 1 90.44 30 VAL B N 1
ATOM 1451 C CA . VAL B 1 30 ? -15.414 -12.492 -12.062 1 90.44 30 VAL B CA 1
ATOM 1452 C C . VAL B 1 30 ? -15.664 -13.93 -11.633 1 90.44 30 VAL B C 1
ATOM 1454 O O . VAL B 1 30 ? -15.273 -14.875 -12.32 1 90.44 30 VAL B O 1
ATOM 1457 N N . TYR B 1 31 ? -16.328 -14.086 -10.523 1 90.31 31 TYR B N 1
ATOM 1458 C CA . TYR B 1 31 ? -16.594 -15.422 -10.008 1 90.31 31 TYR B CA 1
ATOM 1459 C C . TYR B 1 31 ? -17.484 -16.203 -10.969 1 90.31 31 TYR B C 1
ATOM 1461 O O . TYR B 1 31 ? -17.141 -17.328 -11.367 1 90.31 31 TYR B O 1
ATOM 1469 N N . ASN B 1 32 ? -18.5 -15.695 -11.406 1 92.81 32 ASN B N 1
ATOM 1470 C CA . ASN B 1 32 ? -19.484 -16.391 -12.219 1 92.81 32 ASN B CA 1
ATOM 1471 C C . ASN B 1 32 ? -18.969 -16.656 -13.633 1 92.81 32 ASN B C 1
ATOM 1473 O O . ASN B 1 32 ? -19.281 -17.688 -14.234 1 92.81 32 ASN B O 1
ATOM 1477 N N . ASN B 1 33 ? -18.109 -15.844 -14.094 1 92.38 33 ASN B N 1
ATOM 1478 C CA . ASN B 1 33 ? -17.75 -15.922 -15.5 1 92.38 33 ASN B CA 1
ATOM 1479 C C . ASN B 1 33 ? -16.391 -16.594 -15.688 1 92.38 33 ASN B C 1
ATOM 1481 O O . ASN B 1 33 ? -16.094 -17.141 -16.75 1 92.38 33 ASN B O 1
ATOM 1485 N N . TYR B 1 34 ? -15.672 -16.547 -14.695 1 90.88 34 TYR B N 1
ATOM 1486 C CA . TYR B 1 34 ? -14.32 -17.047 -14.93 1 90.88 34 TYR B CA 1
ATOM 1487 C C . TYR B 1 34 ? -13.961 -18.156 -13.945 1 90.88 34 TYR B C 1
ATOM 1489 O O . TYR B 1 34 ? -13.328 -19.141 -14.32 1 90.88 34 TYR B O 1
ATOM 1497 N N . ILE B 1 35 ? -14.43 -18.047 -12.805 1 89.94 35 ILE B N 1
ATOM 1498 C CA . ILE B 1 35 ? -13.977 -18.984 -11.781 1 89.94 35 ILE B CA 1
ATOM 1499 C C . ILE B 1 35 ? -14.953 -20.156 -11.688 1 89.94 35 ILE B C 1
ATOM 1501 O O . ILE B 1 35 ? -14.531 -21.312 -11.68 1 89.94 35 ILE B O 1
ATOM 1505 N N . ALA B 1 36 ? -16.156 -19.734 -11.75 1 86.38 36 ALA B N 1
ATOM 1506 C CA . ALA B 1 36 ? -17.188 -20.781 -11.68 1 86.38 36 ALA B CA 1
ATOM 1507 C C . ALA B 1 36 ? -17.031 -21.781 -12.812 1 86.38 36 ALA B C 1
ATOM 1509 O O . ALA B 1 36 ? -17 -21.422 -13.984 1 86.38 36 ALA B O 1
ATOM 1510 N N . GLY B 1 37 ? -16.469 -23 -12.516 1 89.31 37 GLY B N 1
ATOM 1511 C CA . GLY B 1 37 ? -16.328 -24.078 -13.477 1 89.31 37 GLY B CA 1
ATOM 1512 C C . GLY B 1 37 ? -14.891 -24.359 -13.859 1 89.31 37 GLY B C 1
ATOM 1513 O O . GLY B 1 37 ? -14.609 -25.297 -14.602 1 89.31 37 GLY B O 1
ATOM 1514 N N . ASN B 1 38 ? -14.125 -23.438 -13.602 1 91.69 38 ASN B N 1
ATOM 1515 C CA . ASN B 1 38 ? -12.695 -23.594 -13.867 1 91.69 38 ASN B CA 1
ATOM 1516 C C . ASN B 1 38 ? -11.852 -23.25 -12.648 1 91.69 38 ASN B C 1
ATOM 1518 O O . ASN B 1 38 ? -11.164 -22.219 -12.641 1 91.69 38 ASN B O 1
ATOM 1522 N N . LEU B 1 39 ? -11.781 -24.125 -11.781 1 88.62 39 LEU B N 1
ATOM 1523 C CA . LEU B 1 39 ? -11.203 -23.844 -10.477 1 88.62 39 LEU B CA 1
ATOM 1524 C C . LEU B 1 39 ? -9.695 -23.656 -10.578 1 88.62 39 LEU B C 1
ATOM 1526 O O . LEU B 1 39 ? -9.086 -22.953 -9.758 1 88.62 39 LEU B O 1
ATOM 1530 N N . GLU B 1 40 ? -9.109 -24.141 -11.672 1 91.44 40 GLU B N 1
ATOM 1531 C CA . GLU B 1 40 ? -7.66 -24.031 -11.828 1 91.44 40 GLU B CA 1
ATOM 1532 C C . GLU B 1 40 ? -7.238 -22.594 -12.094 1 91.44 40 GLU B C 1
ATOM 1534 O O . GLU B 1 40 ? -6.082 -22.234 -11.883 1 91.44 40 GLU B O 1
ATOM 1539 N N . ILE B 1 41 ? -8.203 -21.844 -12.469 1 92.62 41 ILE B N 1
ATOM 1540 C CA . ILE B 1 41 ? -7.918 -20.469 -12.844 1 92.62 41 ILE B CA 1
ATOM 1541 C C . ILE B 1 41 ? -7.477 -19.672 -11.609 1 92.62 41 ILE B C 1
ATOM 1543 O O . ILE B 1 41 ? -6.832 -18.625 -11.734 1 92.62 41 ILE B O 1
ATOM 1547 N N . ILE B 1 42 ? -7.762 -20.203 -10.453 1 92 42 ILE B N 1
ATOM 1548 C CA . ILE B 1 42 ? -7.445 -19.484 -9.219 1 92 42 ILE B CA 1
ATOM 1549 C C . ILE B 1 42 ? -5.938 -19.516 -8.984 1 92 42 ILE B C 1
ATOM 1551 O O . ILE B 1 42 ? -5.426 -18.781 -8.133 1 92 42 ILE B O 1
ATOM 1555 N N . TYR B 1 43 ? -5.227 -20.25 -9.859 1 92.62 43 TYR B N 1
ATOM 1556 C CA . TYR B 1 43 ? -3.771 -20.297 -9.758 1 92.62 43 TYR B CA 1
ATOM 1557 C C . TYR B 1 43 ? -3.117 -19.562 -10.922 1 92.62 43 TYR B C 1
ATOM 1559 O O . TYR B 1 43 ? -1.892 -19.438 -10.977 1 92.62 43 TYR B O 1
ATOM 1567 N N . ASP B 1 44 ? -3.973 -19.062 -11.812 1 94.25 44 ASP B N 1
ATOM 1568 C CA . ASP B 1 44 ? -3.463 -18.422 -13.016 1 94.25 44 ASP B CA 1
ATOM 1569 C C . ASP B 1 44 ? -3.059 -16.969 -12.734 1 94.25 44 ASP B C 1
ATOM 1571 O O . ASP B 1 44 ? -3.9 -16.062 -12.75 1 94.25 44 ASP B O 1
ATOM 1575 N N . MET B 1 45 ? -1.815 -16.781 -12.633 1 93.06 45 MET B N 1
ATOM 1576 C CA . MET B 1 45 ? -1.283 -15.477 -12.242 1 93.06 45 MET B CA 1
ATOM 1577 C C . MET B 1 45 ? -1.564 -14.438 -13.32 1 93.06 45 MET B C 1
ATOM 1579 O O . MET B 1 45 ? -1.812 -13.266 -13.008 1 93.06 45 MET B O 1
ATOM 1583 N N . LYS B 1 46 ? -1.5 -14.828 -14.492 1 93.25 46 LYS B N 1
ATOM 1584 C CA . LYS B 1 46 ? -1.765 -13.898 -15.586 1 93.25 46 LYS B CA 1
ATOM 1585 C C . LYS B 1 46 ? -3.213 -13.422 -15.562 1 93.25 46 LYS B C 1
ATOM 1587 O O . LYS B 1 46 ? -3.479 -12.227 -15.688 1 93.25 46 LYS B O 1
ATOM 1592 N N . PHE B 1 47 ? -4.066 -14.336 -15.43 1 94.38 47 PHE B N 1
ATOM 1593 C CA . PHE B 1 47 ? -5.477 -13.984 -15.32 1 94.38 47 PHE B CA 1
ATOM 1594 C C . PHE B 1 47 ? -5.715 -13.086 -14.117 1 94.38 47 PHE B C 1
ATOM 1596 O O . PHE B 1 47 ? -6.398 -12.062 -14.219 1 94.38 47 PHE B O 1
ATOM 1603 N N . LEU B 1 48 ? -5.195 -13.414 -12.945 1 93.69 48 LEU B N 1
ATOM 1604 C CA . LEU B 1 48 ? -5.395 -12.672 -11.711 1 93.69 48 LEU B CA 1
ATOM 1605 C C . LEU B 1 48 ? -4.844 -11.25 -11.836 1 93.69 48 LEU B C 1
ATOM 1607 O O . LEU B 1 48 ? -5.473 -10.297 -11.383 1 93.69 48 LEU B O 1
ATOM 1611 N N . GLY B 1 49 ? -3.672 -11.156 -12.445 1 93.62 49 GLY B N 1
ATOM 1612 C CA . GLY B 1 49 ? -3.107 -9.844 -12.711 1 93.62 49 GLY B CA 1
ATOM 1613 C C . GLY B 1 49 ? -3.98 -8.984 -13.602 1 93.62 49 GLY B C 1
ATOM 1614 O O . GLY B 1 49 ? -4.203 -7.805 -13.312 1 93.62 49 GLY B O 1
ATOM 1615 N N . LYS B 1 50 ? -4.48 -9.562 -14.641 1 92.81 50 LYS B N 1
ATOM 1616 C CA . LYS B 1 50 ? -5.348 -8.836 -15.562 1 92.81 50 LYS B CA 1
ATOM 1617 C C . LYS B 1 50 ? -6.637 -8.398 -14.875 1 92.81 50 LYS B C 1
ATOM 1619 O O . LYS B 1 50 ? -7.094 -7.266 -15.062 1 92.81 50 LYS B O 1
ATOM 1624 N N . ALA B 1 51 ? -7.191 -9.367 -14.203 1 92.12 51 ALA B N 1
ATOM 1625 C CA . ALA B 1 51 ? -8.414 -9.047 -13.469 1 92.12 51 ALA B CA 1
ATOM 1626 C C . ALA B 1 51 ? -8.195 -7.863 -12.531 1 92.12 51 ALA B C 1
ATOM 1628 O O . ALA B 1 51 ? -9.062 -6.988 -12.422 1 92.12 51 ALA B O 1
ATOM 1629 N N . PHE B 1 52 ? -7.109 -7.836 -11.891 1 91.69 52 PHE B N 1
ATOM 1630 C CA . PHE B 1 52 ? -6.77 -6.738 -10.992 1 91.69 52 PHE B CA 1
ATOM 1631 C C . PHE B 1 52 ? -6.598 -5.438 -11.766 1 91.69 52 PHE B C 1
ATOM 1633 O O . PHE B 1 52 ? -7.137 -4.398 -11.375 1 91.69 52 PHE B O 1
ATOM 1640 N N . MET B 1 53 ? -5.891 -5.508 -12.812 1 90.5 53 MET B N 1
ATOM 1641 C CA . MET B 1 53 ? -5.562 -4.316 -13.594 1 90.5 53 MET B CA 1
ATOM 1642 C C . MET B 1 53 ? -6.816 -3.713 -14.219 1 90.5 53 MET B C 1
ATOM 1644 O O . MET B 1 53 ? -6.895 -2.5 -14.414 1 90.5 53 MET B O 1
ATOM 1648 N N . ILE B 1 54 ? -7.77 -4.504 -14.531 1 90.94 54 ILE B N 1
ATOM 1649 C CA . ILE B 1 54 ? -9.008 -4.02 -15.133 1 90.94 54 ILE B CA 1
ATOM 1650 C C . ILE B 1 54 ? -9.875 -3.355 -14.062 1 90.94 54 ILE B C 1
ATOM 1652 O O . ILE B 1 54 ? -10.602 -2.4 -14.352 1 90.94 54 ILE B O 1
ATOM 1656 N N . LEU B 1 55 ? -9.773 -3.893 -12.844 1 89.19 55 LEU B N 1
ATOM 1657 C CA . LEU B 1 55 ? -10.57 -3.375 -11.734 1 89.19 55 LEU B CA 1
ATOM 1658 C C . LEU B 1 55 ? -10.258 -1.902 -11.484 1 89.19 55 LEU B C 1
ATOM 1660 O O . LEU B 1 55 ? -11.164 -1.117 -11.18 1 89.19 55 LEU B O 1
ATOM 1664 N N . ILE B 1 56 ? -9.039 -1.475 -11.695 1 84.12 56 ILE B N 1
ATOM 1665 C CA . ILE B 1 56 ? -8.594 -0.119 -11.398 1 84.12 56 ILE B CA 1
ATOM 1666 C C . ILE B 1 56 ? -9.312 0.875 -12.305 1 84.12 56 ILE B C 1
ATOM 1668 O O . ILE B 1 56 ? -10.023 1.761 -11.836 1 84.12 56 ILE B O 1
ATOM 1672 N N . PRO B 1 57 ? -9.008 0.808 -13.609 1 82.44 57 PRO B N 1
ATOM 1673 C CA . PRO B 1 57 ? -9.688 1.753 -14.492 1 82.44 57 PRO B CA 1
ATOM 1674 C C . PRO B 1 57 ? -11.211 1.679 -14.375 1 82.44 57 PRO B C 1
ATOM 1676 O O . PRO B 1 57 ? -11.891 2.697 -14.508 1 82.44 57 PRO B O 1
ATOM 1679 N N . PHE B 1 58 ? -11.672 0.509 -14.148 1 85.38 58 PHE B N 1
ATOM 1680 C CA . PHE B 1 58 ? -13.109 0.346 -13.969 1 85.38 58 PHE B CA 1
ATOM 1681 C C . PHE B 1 58 ? -13.594 1.135 -12.758 1 85.38 58 PHE B C 1
ATOM 1683 O O . PHE B 1 58 ? -14.602 1.836 -12.828 1 85.38 58 PHE B O 1
ATOM 1690 N N . THR B 1 59 ? -12.922 1.043 -11.641 1 83.12 59 THR B N 1
ATOM 1691 C CA . THR B 1 59 ? -13.266 1.763 -10.414 1 83.12 59 THR B CA 1
ATOM 1692 C C . THR B 1 59 ? -13.18 3.27 -10.633 1 83.12 59 THR B C 1
ATOM 1694 O O . THR B 1 59 ? -14.062 4.016 -10.203 1 83.12 59 THR B O 1
ATOM 1697 N N . ILE B 1 60 ? -12.164 3.719 -11.344 1 81.81 60 ILE B N 1
ATOM 1698 C CA . ILE B 1 60 ? -11.961 5.141 -11.602 1 81.81 60 ILE B CA 1
ATOM 1699 C C . ILE B 1 60 ? -13.133 5.68 -12.43 1 81.81 60 ILE B C 1
ATOM 1701 O O . ILE B 1 60 ? -13.711 6.719 -12.094 1 81.81 60 ILE B O 1
ATOM 1705 N N . VAL B 1 61 ? -13.438 5.008 -13.453 1 84.88 61 VAL B N 1
ATOM 1706 C CA . VAL B 1 61 ? -14.508 5.438 -14.344 1 84.88 61 VAL B CA 1
ATOM 1707 C C . VAL B 1 61 ? -15.82 5.523 -13.578 1 84.88 61 VAL B C 1
ATOM 1709 O O . VAL B 1 61 ? -16.547 6.52 -13.68 1 84.88 61 VAL B O 1
ATOM 1712 N N . VAL B 1 62 ? -16.094 4.547 -12.789 1 84.5 62 VAL B N 1
ATOM 1713 C CA . VAL B 1 62 ? -17.344 4.516 -12.031 1 84.5 62 VAL B CA 1
ATOM 1714 C C . VAL B 1 62 ? -17.359 5.652 -11.016 1 84.5 62 VAL B C 1
ATOM 1716 O O . VAL B 1 62 ? -18.375 6.316 -10.828 1 84.5 62 VAL B O 1
ATOM 1719 N N . GLN B 1 63 ? -16.25 5.859 -10.383 1 78.5 63 GLN B N 1
ATOM 1720 C CA . GLN B 1 63 ? -16.156 6.945 -9.414 1 78.5 63 GLN B CA 1
ATOM 1721 C C . GLN B 1 63 ? -16.406 8.297 -10.078 1 78.5 63 GLN B C 1
ATOM 1723 O O . GLN B 1 63 ? -17.094 9.148 -9.516 1 78.5 63 GLN B O 1
ATOM 1728 N N . ILE B 1 64 ? -15.82 8.516 -11.188 1 83.06 64 ILE B N 1
ATOM 1729 C CA . ILE B 1 64 ? -15.977 9.758 -11.93 1 83.06 64 ILE B CA 1
ATOM 1730 C C . ILE B 1 64 ? -17.438 9.945 -12.336 1 83.06 64 ILE B C 1
ATOM 1732 O O . ILE B 1 64 ? -18.016 11.016 -12.133 1 83.06 64 ILE B O 1
ATOM 1736 N N . VAL B 1 65 ? -17.953 8.977 -12.906 1 84.56 65 VAL B N 1
ATOM 1737 C CA . VAL B 1 65 ? -19.344 9.023 -13.359 1 84.56 65 VAL B CA 1
ATOM 1738 C C . VAL B 1 65 ? -20.266 9.336 -12.18 1 84.56 65 VAL B C 1
ATOM 1740 O O . VAL B 1 65 ? -21.141 10.195 -12.281 1 84.56 65 VAL B O 1
ATOM 1743 N N . MET B 1 66 ? -20.078 8.711 -11.078 1 80.38 66 MET B N 1
ATOM 1744 C CA . MET B 1 66 ? -20.922 8.898 -9.906 1 80.38 66 MET B CA 1
ATOM 1745 C C . MET B 1 66 ? -20.75 10.305 -9.336 1 80.38 66 MET B C 1
ATOM 1747 O O . MET B 1 66 ? -21.719 10.906 -8.859 1 80.38 66 MET B O 1
ATOM 1751 N N . HIS B 1 67 ? -19.562 10.773 -9.422 1 76 67 HIS B N 1
ATOM 1752 C CA . HIS B 1 67 ? -19.312 12.141 -8.977 1 76 67 HIS B CA 1
ATOM 1753 C C . HIS B 1 67 ? -20.031 13.148 -9.867 1 76 67 HIS B C 1
ATOM 1755 O O . HIS B 1 67 ? -20.656 14.094 -9.367 1 76 67 HIS B O 1
ATOM 1761 N N . ILE B 1 68 ? -19.922 12.938 -11.117 1 82.94 68 ILE B N 1
ATOM 1762 C CA . ILE B 1 68 ? -20.578 13.82 -12.078 1 82.94 68 ILE B CA 1
ATOM 1763 C C . ILE B 1 68 ? -22.078 13.789 -11.859 1 82.94 68 ILE B C 1
ATOM 1765 O O . ILE B 1 68 ? -22.734 14.836 -11.812 1 82.94 68 ILE B O 1
ATOM 1769 N N . LEU B 1 69 ? -22.562 12.695 -11.734 1 81.5 69 LEU B N 1
ATOM 1770 C CA . LEU B 1 69 ? -24 12.531 -11.508 1 81.5 69 LEU B CA 1
ATOM 1771 C C . LEU B 1 69 ? -24.422 13.227 -10.219 1 81.5 69 LEU B C 1
ATOM 1773 O O . LEU B 1 69 ? -25.484 13.844 -10.164 1 81.5 69 LEU B O 1
ATOM 1777 N N . PHE B 1 70 ? -23.672 13.102 -9.211 1 76.69 70 PHE B N 1
ATOM 1778 C CA . PHE B 1 70 ? -23.953 13.711 -7.914 1 76.69 70 PHE B CA 1
ATOM 1779 C C . PHE B 1 70 ? -24.016 15.227 -8.031 1 76.69 70 PHE B C 1
ATOM 1781 O O . PHE B 1 70 ? -24.891 15.867 -7.461 1 76.69 70 PHE B O 1
ATOM 1788 N N . VAL B 1 71 ? -23.062 15.703 -8.758 1 76.75 71 VAL B N 1
ATOM 1789 C CA . VAL B 1 71 ? -22.984 17.156 -8.945 1 76.75 71 VAL B CA 1
ATOM 1790 C C . VAL B 1 71 ? -24.203 17.625 -9.742 1 76.75 71 VAL B C 1
ATOM 1792 O O . VAL B 1 71 ? -24.797 18.656 -9.414 1 76.75 71 VAL B O 1
ATOM 1795 N N . ILE B 1 72 ? -24.5 17 -10.727 1 81.5 72 ILE B N 1
ATOM 1796 C CA . ILE B 1 72 ? -25.609 17.359 -11.609 1 81.5 72 ILE B CA 1
ATOM 1797 C C . ILE B 1 72 ? -26.922 17.359 -10.828 1 81.5 72 ILE B C 1
ATOM 1799 O O . ILE B 1 72 ? -27.734 18.266 -10.953 1 81.5 72 ILE B O 1
ATOM 1803 N N . PHE B 1 73 ? -27.109 16.375 -10.008 1 77.5 73 PHE B N 1
ATOM 1804 C CA . PHE B 1 73 ? -28.391 16.172 -9.336 1 77.5 73 PHE B CA 1
ATOM 1805 C C . PHE B 1 73 ? -28.516 17.078 -8.117 1 77.5 73 PHE B C 1
ATOM 1807 O O . PHE B 1 73 ? -29.609 17.469 -7.734 1 77.5 73 PHE B O 1
ATOM 1814 N N . ASN B 1 74 ? -27.5 17.234 -7.367 1 69.19 74 ASN B N 1
ATOM 1815 C CA . ASN B 1 74 ? -27.609 18.016 -6.141 1 69.19 74 ASN B CA 1
ATOM 1816 C C . ASN B 1 74 ? -27.406 19.5 -6.414 1 69.19 74 ASN B C 1
ATOM 1818 O O . ASN B 1 74 ? -27.594 20.328 -5.516 1 69.19 74 ASN B O 1
ATOM 1822 N N . LYS B 1 75 ? -27.422 19.984 -7.613 1 62.62 75 LYS B N 1
ATOM 1823 C CA . LYS B 1 75 ? -27.359 21.391 -8.016 1 62.62 75 LYS B CA 1
ATOM 1824 C C . LYS B 1 75 ? -26.391 22.172 -7.133 1 62.62 75 LYS B C 1
ATOM 1826 O O . LYS B 1 75 ? -26.609 23.344 -6.848 1 62.62 75 LYS B O 1
ATOM 1831 N N . GLU B 1 76 ? -25.766 21.312 -6.195 1 57.94 76 GLU B N 1
ATOM 1832 C CA . GLU B 1 76 ? -24.969 22.062 -5.23 1 57.94 76 GLU B CA 1
ATOM 1833 C C . GLU B 1 76 ? -23.766 22.734 -5.906 1 57.94 76 GLU B C 1
ATOM 1835 O O . GLU B 1 76 ? -23.266 22.234 -6.914 1 57.94 76 GLU B O 1
ATOM 1840 N N . GLY B 1 77 ? -23.594 24 -5.672 1 54.25 77 GLY B N 1
ATOM 1841 C CA . GLY B 1 77 ? -22.594 24.891 -6.234 1 54.25 77 GLY B CA 1
ATOM 1842 C C . GLY B 1 77 ? -21.188 24.312 -6.188 1 54.25 77 GLY B C 1
ATOM 1843 O O . GLY B 1 77 ? -20.984 23.203 -5.707 1 54.25 77 GLY B O 1
ATOM 1844 N N . ILE B 1 78 ? -20.297 25 -6.723 1 54.72 78 ILE B N 1
ATOM 1845 C CA . ILE B 1 78 ? -18.859 24.797 -6.875 1 54.72 78 ILE B CA 1
ATOM 1846 C C . ILE B 1 78 ? -18.234 24.531 -5.512 1 54.72 78 ILE B C 1
ATOM 1848 O O . ILE B 1 78 ? -18.484 25.25 -4.547 1 54.72 78 ILE B O 1
ATOM 1852 N N . PRO B 1 79 ? -17.656 23.312 -5.406 1 57.19 79 PRO B N 1
ATOM 1853 C CA . PRO B 1 79 ? -17 22.984 -4.137 1 57.19 79 PRO B CA 1
ATOM 1854 C C . PRO B 1 79 ? -16.312 24.188 -3.504 1 57.19 79 PRO B C 1
ATOM 1856 O O . PRO B 1 79 ? -15.781 25.047 -4.215 1 57.19 79 PRO B O 1
ATOM 1859 N N . LYS B 1 80 ? -16.766 24.578 -2.25 1 59.44 80 LYS B N 1
ATOM 1860 C CA . LYS B 1 80 ? -16.047 25.594 -1.486 1 59.44 80 LYS B CA 1
ATOM 1861 C C . LYS B 1 80 ? -14.539 25.344 -1.541 1 59.44 80 LYS B C 1
ATOM 1863 O O . LYS B 1 80 ? -14.094 24.203 -1.711 1 59.44 80 LYS B O 1
ATOM 1868 N N . LYS B 1 81 ? -13.75 26.344 -1.606 1 65.81 81 LYS B N 1
ATOM 1869 C CA . LYS B 1 81 ? -12.289 26.344 -1.575 1 65.81 81 LYS B CA 1
ATOM 1870 C C . LYS B 1 81 ? -11.766 25.469 -0.448 1 65.81 81 LYS B C 1
ATOM 1872 O O . LYS B 1 81 ? -12.289 25.484 0.666 1 65.81 81 LYS B O 1
ATOM 1877 N N . ILE B 1 82 ? -11.023 24.531 -0.795 1 67.06 82 ILE B N 1
ATOM 1878 C CA . ILE B 1 82 ? -10.336 23.688 0.183 1 67.06 82 ILE B CA 1
ATOM 1879 C C . ILE B 1 82 ? -9.586 24.578 1.179 1 67.06 82 ILE B C 1
ATOM 1881 O O . ILE B 1 82 ? -8.734 25.375 0.79 1 67.06 82 ILE B O 1
ATOM 1885 N N . ASP B 1 83 ? -9.984 24.641 2.379 1 81.75 83 ASP B N 1
ATOM 1886 C CA . ASP B 1 83 ? -9.266 25.406 3.4 1 81.75 83 ASP B CA 1
ATOM 1887 C C . ASP B 1 83 ? -8.234 24.531 4.109 1 81.75 83 ASP B C 1
ATOM 1889 O O . ASP B 1 83 ? -7.988 23.391 3.703 1 81.75 83 ASP B O 1
ATOM 1893 N N . GLU B 1 84 ? -7.457 25.141 5.004 1 82.44 84 GLU B N 1
ATOM 1894 C CA . GLU B 1 84 ? -6.387 24.469 5.723 1 82.44 84 GLU B CA 1
ATOM 1895 C C . GLU B 1 84 ? -6.922 23.281 6.52 1 82.44 84 GLU B C 1
ATOM 1897 O O . GLU B 1 84 ? -6.254 22.25 6.633 1 82.44 84 GLU B O 1
ATOM 1902 N N . MET B 1 85 ? -8.125 23.391 7.031 1 84.25 85 MET B N 1
ATOM 1903 C CA . MET B 1 85 ? -8.742 22.312 7.789 1 84.25 85 MET B CA 1
ATOM 1904 C C . MET B 1 85 ? -9.031 21.109 6.891 1 84.25 85 MET B C 1
ATOM 1906 O O . MET B 1 85 ? -8.797 19.969 7.285 1 84.25 85 MET B O 1
ATOM 1910 N N . ASP B 1 86 ? -9.523 21.359 5.699 1 84.44 86 ASP B N 1
ATOM 1911 C CA . ASP B 1 86 ? -9.781 20.281 4.734 1 84.44 86 ASP B CA 1
ATOM 1912 C C . ASP B 1 86 ? -8.5 19.516 4.402 1 84.44 86 ASP B C 1
ATOM 1914 O O . ASP B 1 86 ? -8.516 18.297 4.289 1 84.44 86 ASP B O 1
ATOM 1918 N N . LYS B 1 87 ? -7.41 20.234 4.281 1 87.44 87 LYS B N 1
ATOM 1919 C CA . LYS B 1 87 ? -6.133 19.609 3.953 1 87.44 87 LYS B CA 1
ATOM 1920 C C . LYS B 1 87 ? -5.652 18.719 5.086 1 87.44 87 LYS B C 1
ATOM 1922 O O . LYS B 1 87 ? -5.156 17.609 4.84 1 87.44 87 LYS B O 1
ATOM 1927 N N . LEU B 1 88 ? -5.836 19.266 6.262 1 89.44 88 LEU B N 1
ATOM 1928 C CA . LEU B 1 88 ? -5.422 18.5 7.43 1 89.44 88 LEU B CA 1
ATOM 1929 C C . LEU B 1 88 ? -6.258 17.234 7.562 1 89.44 88 LEU B C 1
ATOM 1931 O O . LEU B 1 88 ? -5.719 16.156 7.848 1 89.44 88 LEU B O 1
ATOM 1935 N N . ILE B 1 89 ? -7.531 17.312 7.387 1 88.94 89 ILE B N 1
ATOM 1936 C CA . ILE B 1 89 ? -8.43 16.156 7.461 1 88.94 89 ILE B CA 1
ATOM 1937 C C . ILE B 1 89 ? -8.055 15.133 6.395 1 88.94 89 ILE B C 1
ATOM 1939 O O . ILE B 1 89 ? -8.047 13.93 6.656 1 88.94 89 ILE B O 1
ATOM 1943 N N . GLU B 1 90 ? -7.688 15.602 5.254 1 89.5 90 GLU B N 1
ATOM 1944 C CA . GLU B 1 90 ? -7.242 14.719 4.18 1 89.5 90 GLU B CA 1
ATOM 1945 C C . GLU B 1 90 ? -5.98 13.961 4.578 1 89.5 90 GLU B C 1
ATOM 1947 O O . GLU B 1 90 ? -5.891 12.742 4.387 1 89.5 90 GLU B O 1
ATOM 1952 N N . LEU B 1 91 ? -5.059 14.672 5.148 1 91.06 91 LEU B N 1
ATOM 1953 C CA . LEU B 1 91 ? -3.799 14.055 5.551 1 91.06 91 LEU B CA 1
ATOM 1954 C C . LEU B 1 91 ? -4.031 13.008 6.637 1 91.06 91 LEU B C 1
ATOM 1956 O O . LEU B 1 91 ? -3.475 11.906 6.574 1 91.06 91 LEU B O 1
ATOM 1960 N N . LYS B 1 92 ? -4.844 13.359 7.488 1 92.38 92 LYS B N 1
ATOM 1961 C CA . LYS B 1 92 ? -5.137 12.43 8.578 1 92.38 92 LYS B CA 1
ATOM 1962 C C . LYS B 1 92 ? -5.855 11.188 8.062 1 92.38 92 LYS B C 1
ATOM 1964 O O . LYS B 1 92 ? -5.586 10.07 8.516 1 92.38 92 LYS B O 1
ATOM 1969 N N . SER B 1 93 ? -6.703 11.391 7.172 1 91.75 93 SER B N 1
ATOM 1970 C CA . SER B 1 93 ? -7.449 10.266 6.621 1 91.75 93 SER B CA 1
ATOM 1971 C C . SER B 1 93 ? -6.547 9.344 5.801 1 91.75 93 SER B C 1
ATOM 1973 O O . SER B 1 93 ? -6.711 8.125 5.82 1 91.75 93 SER B O 1
ATOM 1975 N N . ILE B 1 94 ? -5.625 9.93 5.102 1 91.25 94 ILE B N 1
ATOM 1976 C CA . ILE B 1 94 ? -4.664 9.148 4.32 1 91.25 94 ILE B CA 1
ATOM 1977 C C . ILE B 1 94 ? -3.822 8.281 5.254 1 91.25 94 ILE B C 1
ATOM 1979 O O . ILE B 1 94 ? -3.496 7.141 4.926 1 91.25 94 ILE B O 1
ATOM 1983 N N . ARG B 1 95 ? -3.486 8.844 6.316 1 91.12 95 ARG B N 1
ATOM 1984 C CA . ARG B 1 95 ? -2.699 8.102 7.293 1 91.12 95 ARG B CA 1
ATOM 1985 C C . ARG B 1 95 ? -3.447 6.855 7.762 1 91.12 95 ARG B C 1
ATOM 1987 O O . ARG B 1 95 ? -2.869 5.77 7.84 1 91.12 95 ARG B O 1
ATOM 1994 N N . VAL B 1 96 ? -4.68 7.051 8.062 1 91.75 96 VAL B N 1
ATOM 1995 C CA . VAL B 1 96 ? -5.496 5.938 8.539 1 91.75 96 VAL B CA 1
ATOM 1996 C C . VAL B 1 96 ? -5.637 4.891 7.441 1 91.75 96 VAL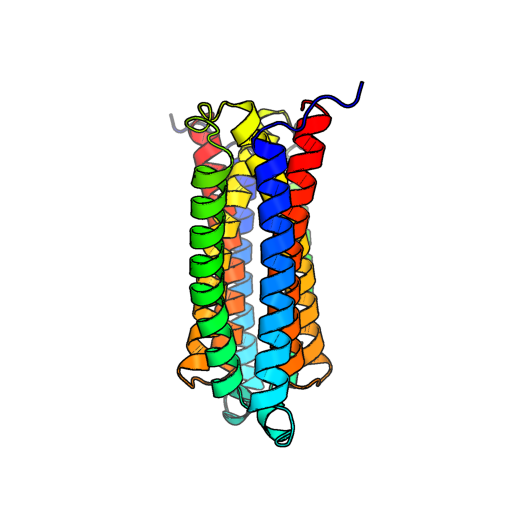 B C 1
ATOM 1998 O O . VAL B 1 96 ? -5.453 3.695 7.688 1 91.75 96 VAL B O 1
ATOM 2001 N N . SER B 1 97 ? -5.891 5.348 6.324 1 91.38 97 SER B N 1
ATOM 2002 C CA . SER B 1 97 ? -6.039 4.441 5.191 1 91.38 97 SER B CA 1
ATOM 2003 C C . SER B 1 97 ? -4.734 3.707 4.898 1 91.38 97 SER B C 1
ATOM 2005 O O . SER B 1 97 ? -4.746 2.531 4.527 1 91.38 97 SER B O 1
ATOM 2007 N N . HIS B 1 98 ? -3.705 4.422 5.039 1 89.94 98 HIS B N 1
ATOM 2008 C CA . HIS B 1 98 ? -2.377 3.854 4.84 1 89.94 98 HIS B CA 1
ATOM 2009 C C . HIS B 1 98 ? -2.145 2.658 5.758 1 89.94 98 HIS B C 1
ATOM 2011 O O . HIS B 1 98 ? -1.75 1.584 5.301 1 89.94 98 HIS B O 1
ATOM 2017 N N . TRP B 1 99 ? -2.502 2.752 6.988 1 90.44 99 TRP B N 1
ATOM 2018 C CA . TRP B 1 99 ? -2.303 1.672 7.949 1 90.44 99 TRP B CA 1
ATOM 2019 C C . TRP B 1 99 ? -3.221 0.494 7.641 1 90.44 99 TRP B C 1
ATOM 2021 O O . TRP B 1 99 ? -2.811 -0.665 7.746 1 90.44 99 TRP B O 1
ATOM 2031 N N . VAL B 1 100 ? -4.375 0.776 7.305 1 92.56 100 VAL B N 1
ATOM 2032 C CA . VAL B 1 100 ? -5.324 -0.277 6.957 1 92.56 100 VAL B CA 1
ATOM 2033 C C . VAL B 1 100 ? -4.809 -1.06 5.75 1 92.56 100 VAL B C 1
ATOM 2035 O O . VAL B 1 100 ? -4.848 -2.293 5.738 1 92.56 100 VAL B O 1
ATOM 2038 N N . PHE B 1 101 ? -4.281 -0.341 4.832 1 92.81 101 PHE B N 1
ATOM 2039 C CA . PHE B 1 101 ? -3.77 -0.986 3.629 1 92.81 101 PHE B CA 1
ATOM 2040 C C . PHE B 1 101 ? -2.543 -1.831 3.947 1 92.81 101 PHE B C 1
ATOM 2042 O O . PHE B 1 101 ? -2.393 -2.938 3.426 1 92.81 101 PHE B O 1
ATOM 2049 N N . ILE B 1 102 ? -1.666 -1.366 4.758 1 91.69 102 ILE B N 1
ATOM 2050 C CA . ILE B 1 102 ? -0.451 -2.082 5.129 1 91.69 102 ILE B CA 1
ATOM 2051 C C . ILE B 1 102 ? -0.815 -3.408 5.793 1 91.69 102 ILE B C 1
ATOM 2053 O O . ILE B 1 102 ? -0.239 -4.449 5.473 1 91.69 102 ILE B O 1
ATOM 2057 N N . VAL B 1 103 ? -1.768 -3.34 6.648 1 93.69 103 VAL B N 1
ATOM 2058 C CA . VAL B 1 103 ? -2.205 -4.559 7.32 1 93.69 103 VAL B CA 1
ATOM 2059 C C . VAL B 1 103 ? -2.781 -5.535 6.297 1 93.69 103 VAL B C 1
ATOM 2061 O O . VAL B 1 103 ? -2.475 -6.73 6.328 1 93.69 103 VAL B O 1
ATOM 2064 N N . GLY B 1 104 ? -3.59 -4.996 5.438 1 94.81 104 GLY B N 1
ATOM 2065 C CA . GLY B 1 104 ? -4.125 -5.828 4.371 1 94.81 104 GLY B CA 1
ATOM 2066 C C . GLY B 1 104 ? -3.049 -6.41 3.475 1 94.81 104 GLY B C 1
ATOM 2067 O O . GLY B 1 104 ? -3.113 -7.586 3.102 1 94.81 104 GLY B O 1
ATOM 2068 N N . PHE B 1 105 ? -2.098 -5.605 3.162 1 94.19 105 PHE B N 1
ATOM 2069 C CA . PHE B 1 105 ? -0.987 -6.027 2.316 1 94.19 105 PHE B CA 1
ATOM 2070 C C . PHE B 1 105 ? -0.221 -7.176 2.959 1 94.19 105 PHE B C 1
ATOM 2072 O O . PHE B 1 105 ? 0.047 -8.188 2.311 1 94.19 105 PHE B O 1
ATOM 2079 N N . PHE B 1 106 ? 0.053 -7.105 4.211 1 93 106 PHE B N 1
ATOM 2080 C CA . PHE B 1 106 ? 0.81 -8.141 4.906 1 93 106 PHE B CA 1
ATOM 2081 C C . PHE B 1 106 ? -0.031 -9.398 5.086 1 93 106 PHE B C 1
ATOM 2083 O O . PHE B 1 106 ? 0.495 -10.516 5.059 1 93 106 PHE B O 1
ATOM 2090 N N . THR B 1 107 ? -1.276 -9.195 5.266 1 95.56 107 THR B N 1
ATOM 2091 C CA . THR B 1 107 ? -2.176 -10.336 5.328 1 95.56 107 THR B CA 1
ATOM 2092 C C . THR B 1 107 ? -2.178 -11.094 4 1 95.56 107 THR B C 1
ATOM 2094 O O . THR B 1 107 ? -2.152 -12.328 3.984 1 95.56 107 THR B O 1
ATOM 2097 N N . ALA B 1 108 ? -2.203 -10.312 2.924 1 96.06 108 ALA B N 1
ATOM 2098 C CA . ALA B 1 108 ? -2.148 -10.914 1.597 1 96.06 108 ALA B CA 1
ATOM 2099 C C . ALA B 1 108 ? -0.855 -11.703 1.403 1 96.06 108 ALA B C 1
ATOM 2101 O O . ALA B 1 108 ? -0.878 -12.836 0.929 1 96.06 108 ALA B O 1
ATOM 2102 N N . MET B 1 109 ? 0.194 -11.117 1.824 1 94.06 109 MET B N 1
ATOM 2103 C CA . MET B 1 109 ? 1.485 -11.781 1.699 1 94.06 109 MET B CA 1
ATOM 2104 C C . MET B 1 109 ? 1.551 -13.016 2.598 1 94.06 109 MET B C 1
ATOM 2106 O O . MET B 1 109 ? 2.094 -14.047 2.205 1 94.06 109 MET B O 1
ATOM 2110 N N . ALA B 1 110 ? 1.033 -12.914 3.775 1 95.06 110 ALA B N 1
ATOM 2111 C CA . ALA B 1 110 ? 1.014 -14.031 4.715 1 95.06 110 ALA B CA 1
ATOM 2112 C C . ALA B 1 110 ? 0.239 -15.219 4.145 1 95.06 110 ALA B C 1
ATOM 2114 O O . ALA B 1 110 ? 0.594 -16.375 4.383 1 95.06 110 ALA B O 1
ATOM 2115 N N . SER B 1 111 ? -0.809 -14.922 3.441 1 96.31 111 SER B N 1
ATOM 2116 C CA . SER B 1 111 ? -1.602 -16 2.8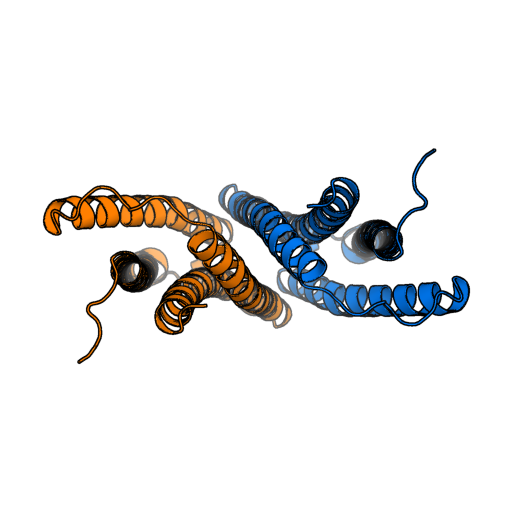59 1 96.31 111 SER B CA 1
ATOM 2117 C C . SER B 1 111 ? -0.75 -16.891 1.961 1 96.31 111 SER B C 1
ATOM 2119 O O . SER B 1 111 ? -0.943 -18.109 1.921 1 96.31 111 SER B O 1
ATOM 2121 N N . GLN B 1 112 ? 0.204 -16.281 1.25 1 95.44 112 GLN B N 1
ATOM 2122 C CA . GLN B 1 112 ? 1.071 -17.062 0.373 1 95.44 112 GLN B CA 1
ATOM 2123 C C . GLN B 1 112 ? 2.098 -17.844 1.178 1 95.44 112 GLN B C 1
ATOM 2125 O O . GLN B 1 112 ? 2.416 -18.984 0.836 1 95.44 112 GLN B O 1
ATOM 2130 N N . ALA B 1 113 ? 2.572 -17.297 2.195 1 94.56 113 ALA B N 1
ATOM 2131 C CA . ALA B 1 113 ? 3.508 -18 3.07 1 94.56 113 ALA B CA 1
ATOM 2132 C C . ALA B 1 113 ? 2.871 -19.266 3.656 1 94.56 113 ALA B C 1
ATOM 2134 O O . ALA B 1 113 ? 3.561 -20.25 3.922 1 94.56 113 ALA B O 1
ATOM 2135 N N . PHE B 1 114 ? 1.612 -19.219 3.805 1 96.19 114 PHE B N 1
ATOM 2136 C CA . PHE B 1 114 ? 0.89 -20.359 4.379 1 96.19 114 PHE B CA 1
ATOM 2137 C C . PHE B 1 114 ? 0.447 -21.328 3.285 1 96.19 114 PHE B C 1
ATOM 2139 O O . PHE B 1 114 ? -0.228 -22.312 3.566 1 96.19 114 PHE B O 1
ATOM 2146 N N . GLY B 1 115 ? 0.678 -21 2.084 1 94.94 115 GLY B N 1
ATOM 2147 C CA . GLY B 1 115 ? 0.47 -21.938 0.987 1 94.94 115 GLY B CA 1
ATOM 2148 C C . GLY B 1 115 ? -0.921 -21.859 0.388 1 94.94 115 GLY B C 1
ATOM 2149 O O . GLY B 1 115 ? -1.39 -22.812 -0.242 1 94.94 115 GLY B O 1
ATOM 2150 N N . MET B 1 116 ? -1.546 -20.75 0.587 1 94.88 116 MET B N 1
ATOM 2151 C CA . MET B 1 116 ? -2.875 -20.594 0.003 1 94.88 116 MET B CA 1
ATOM 2152 C C . MET B 1 116 ? -2.781 -20.25 -1.479 1 94.88 116 MET B C 1
ATOM 2154 O O . MET B 1 116 ? -1.721 -19.859 -1.961 1 94.88 116 MET B O 1
ATOM 2158 N N . ALA B 1 117 ? -3.881 -20.422 -2.158 1 95 117 ALA B N 1
ATOM 2159 C CA . ALA B 1 117 ? -3.92 -20.156 -3.594 1 95 117 ALA B CA 1
ATOM 2160 C C . ALA B 1 117 ? -3.652 -18.672 -3.877 1 95 117 ALA B C 1
ATOM 2162 O O . ALA B 1 117 ? -4.051 -17.812 -3.1 1 95 117 ALA B O 1
ATOM 2163 N N . PRO B 1 118 ? -3.008 -18.391 -5 1 95.44 118 PRO B N 1
ATOM 2164 C CA . PRO B 1 118 ? -2.701 -17 -5.359 1 95.44 118 PRO B CA 1
ATOM 2165 C C . PRO B 1 118 ? -3.949 -16.125 -5.449 1 95.44 118 PRO B C 1
ATOM 2167 O O . PRO B 1 118 ? -3.885 -14.922 -5.184 1 95.44 118 PRO B O 1
ATOM 2170 N N . TYR B 1 119 ? -5.062 -16.719 -5.73 1 94.56 119 TYR B N 1
ATOM 2171 C CA . TYR B 1 119 ? -6.316 -15.984 -5.812 1 94.56 119 TYR B CA 1
ATOM 2172 C C . TYR B 1 119 ? -6.645 -15.312 -4.48 1 94.56 119 TYR B C 1
ATOM 2174 O O . TYR B 1 119 ? -7.176 -14.203 -4.453 1 94.56 119 TYR B O 1
ATOM 2182 N N . ILE B 1 120 ? -6.305 -15.867 -3.43 1 94.75 120 ILE B N 1
ATOM 2183 C CA . ILE B 1 120 ? -6.586 -15.336 -2.1 1 94.75 120 ILE B CA 1
ATOM 2184 C C . ILE B 1 120 ? -5.762 -14.07 -1.863 1 94.75 120 ILE B C 1
ATOM 2186 O O . ILE B 1 120 ? -6.254 -13.094 -1.286 1 94.75 120 ILE B O 1
ATOM 2190 N N . MET B 1 121 ? -4.531 -14.133 -2.287 1 96.25 121 MET B N 1
ATOM 2191 C CA . MET B 1 121 ? -3.684 -12.945 -2.174 1 96.25 121 MET B CA 1
ATOM 2192 C C . MET B 1 121 ? -4.273 -11.773 -2.953 1 96.25 121 MET B C 1
ATOM 2194 O O . MET B 1 121 ? -4.41 -10.672 -2.418 1 96.25 121 MET B O 1
ATOM 2198 N N . PHE B 1 122 ? -4.672 -12.023 -4.148 1 94.62 122 PHE B N 1
ATOM 2199 C CA . PHE B 1 122 ? -5.219 -10.969 -5.004 1 94.62 122 PHE B CA 1
ATOM 2200 C C . PHE B 1 122 ? -6.523 -10.43 -4.43 1 94.62 122 PHE B C 1
ATOM 2202 O O . PHE B 1 122 ? -6.73 -9.219 -4.391 1 94.62 122 PHE B O 1
ATOM 2209 N N . LEU B 1 123 ? -7.355 -11.375 -4.023 1 93.19 123 LEU B N 1
ATOM 2210 C CA . LEU B 1 123 ? -8.617 -10.961 -3.418 1 93.19 123 LEU B CA 1
ATOM 2211 C C . LEU B 1 123 ? -8.367 -10.141 -2.16 1 93.19 123 LEU B C 1
ATOM 2213 O O . LEU B 1 123 ? -9.039 -9.125 -1.933 1 93.19 123 LEU B O 1
ATOM 2217 N N . THR B 1 124 ? -7.449 -10.516 -1.387 1 94.94 124 THR B N 1
ATOM 2218 C CA . THR B 1 124 ? -7.109 -9.789 -0.167 1 94.94 124 THR B CA 1
ATOM 2219 C C . THR B 1 124 ? -6.586 -8.398 -0.495 1 94.94 124 THR B C 1
ATOM 2221 O O . THR B 1 124 ? -6.914 -7.426 0.194 1 94.94 124 THR B O 1
ATOM 2224 N N . PHE B 1 125 ? -5.773 -8.305 -1.542 1 95.25 125 PHE B N 1
ATOM 2225 C CA . PHE B 1 125 ? -5.316 -6.992 -1.989 1 95.25 125 PHE B CA 1
ATOM 2226 C C . PHE B 1 125 ? -6.5 -6.105 -2.359 1 95.25 125 PHE B C 1
ATOM 2228 O O . PHE B 1 125 ? -6.574 -4.953 -1.929 1 95.25 125 PHE B O 1
ATOM 2235 N N . VAL B 1 126 ? -7.414 -6.652 -3.074 1 92.69 126 VAL B N 1
ATOM 2236 C CA . VAL B 1 126 ? -8.562 -5.895 -3.555 1 92.69 126 VAL B CA 1
ATOM 2237 C C . VAL B 1 126 ? -9.422 -5.445 -2.373 1 92.69 126 VAL B C 1
ATOM 2239 O O . VAL B 1 126 ? -9.734 -4.262 -2.24 1 92.69 126 VAL B O 1
ATOM 2242 N N . VAL B 1 127 ? -9.719 -6.32 -1.498 1 92.31 127 VAL B N 1
ATOM 2243 C CA . VAL B 1 127 ? -10.539 -6.02 -0.334 1 92.31 127 VAL B CA 1
ATOM 2244 C C . VAL B 1 127 ? -9.836 -4.992 0.549 1 92.31 127 VAL B C 1
ATOM 2246 O O . VAL B 1 127 ? -10.469 -4.051 1.038 1 92.31 127 VAL B O 1
ATOM 2249 N N . SER B 1 128 ? -8.57 -5.168 0.683 1 92.81 128 SER B N 1
ATOM 2250 C CA . SER B 1 128 ? -7.793 -4.246 1.508 1 92.81 128 SER B CA 1
ATOM 2251 C C . SER B 1 128 ? -7.789 -2.842 0.912 1 92.81 128 SER B C 1
ATOM 2253 O O . SER B 1 128 ? -7.91 -1.854 1.639 1 92.81 128 SER B O 1
ATOM 2255 N N . GLY B 1 129 ? -7.582 -2.777 -0.348 1 90.38 129 GLY B N 1
ATOM 2256 C CA . GLY B 1 129 ? -7.617 -1.482 -1.01 1 90.38 129 GLY B CA 1
ATOM 2257 C C . GLY B 1 129 ? -8.945 -0.77 -0.859 1 90.38 129 GLY B C 1
ATOM 2258 O O . GLY B 1 129 ? -8.984 0.415 -0.521 1 90.38 129 GLY B O 1
ATOM 2259 N N . PHE B 1 130 ? -9.961 -1.421 -1.016 1 89.69 130 PHE B N 1
ATOM 2260 C CA . PHE B 1 130 ? -11.297 -0.839 -0.903 1 89.69 130 PHE B CA 1
ATOM 2261 C C . PHE B 1 130 ? -11.617 -0.511 0.549 1 89.69 130 PHE B C 1
ATOM 2263 O O . PHE B 1 130 ? -12.195 0.539 0.839 1 89.69 130 PHE B O 1
ATOM 2270 N N . LEU B 1 131 ? -11.25 -1.402 1.385 1 91 131 LEU B N 1
ATOM 2271 C CA . LEU B 1 131 ? -11.461 -1.149 2.807 1 91 131 LEU B CA 1
ATOM 2272 C C . LEU B 1 131 ? -10.703 0.101 3.252 1 91 131 LEU B C 1
ATOM 2274 O O . LEU B 1 131 ? -11.234 0.911 4.016 1 91 131 LEU B O 1
ATOM 2278 N N . ALA B 1 132 ? -9.492 0.211 2.777 1 91.31 132 ALA B N 1
ATOM 2279 C CA . ALA B 1 132 ? -8.695 1.394 3.092 1 91.31 132 ALA B CA 1
ATOM 2280 C C . ALA B 1 132 ? -9.383 2.664 2.598 1 91.31 132 ALA B C 1
ATOM 2282 O O . ALA B 1 132 ? -9.422 3.67 3.311 1 91.31 132 ALA B O 1
ATOM 2283 N N . GLY B 1 133 ? -9.922 2.609 1.435 1 88.12 133 GLY B N 1
ATOM 2284 C CA . GLY B 1 133 ? -10.68 3.738 0.909 1 88.12 133 GLY B CA 1
ATOM 2285 C C . GLY B 1 133 ? -11.914 4.062 1.725 1 88.12 133 GLY B C 1
ATOM 2286 O O . GLY B 1 133 ? -12.188 5.23 2.01 1 88.12 133 GLY B O 1
ATOM 2287 N N . MET B 1 134 ? -12.562 3.066 2.121 1 88.44 134 MET B N 1
ATOM 2288 C CA . MET B 1 134 ? -13.773 3.25 2.918 1 88.44 134 MET B CA 1
ATOM 2289 C C . MET B 1 134 ? -13.438 3.836 4.285 1 88.44 134 MET B C 1
ATOM 2291 O O . MET B 1 134 ? -14.133 4.727 4.773 1 88.44 134 MET B O 1
ATOM 2295 N N . VAL B 1 135 ? -12.438 3.307 4.836 1 91.19 135 VAL B N 1
ATOM 2296 C CA . VAL B 1 135 ? -12.016 3.797 6.145 1 91.19 135 VAL B CA 1
ATOM 2297 C C . VAL B 1 135 ? -11.586 5.258 6.035 1 91.19 135 VAL B C 1
ATOM 2299 O O . VAL B 1 135 ? -11.836 6.055 6.941 1 91.19 135 VAL B O 1
ATOM 2302 N N . SER B 1 136 ? -10.953 5.551 4.949 1 90.31 136 SER B N 1
ATOM 2303 C CA . SER B 1 136 ? -10.586 6.941 4.688 1 90.31 136 SER B CA 1
ATOM 2304 C C . SER B 1 136 ? -11.82 7.836 4.648 1 90.31 136 SER B C 1
ATOM 2306 O O . SER B 1 136 ? -11.852 8.891 5.293 1 90.31 136 SER B O 1
ATOM 2308 N N . ASP B 1 137 ? -12.805 7.402 3.973 1 87.25 137 ASP B N 1
ATOM 2309 C CA . ASP B 1 137 ? -14.023 8.188 3.85 1 87.25 137 ASP B CA 1
ATOM 2310 C C . ASP B 1 137 ? -14.734 8.312 5.195 1 87.25 137 ASP B C 1
ATOM 2312 O O . ASP B 1 137 ? -15.227 9.391 5.547 1 87.25 137 ASP B O 1
ATOM 2316 N N . VAL B 1 138 ? -14.797 7.301 5.898 1 91.19 138 VAL B N 1
ATOM 2317 C CA . VAL B 1 138 ? -15.422 7.316 7.219 1 91.19 138 VAL B CA 1
ATOM 2318 C C . VAL B 1 138 ? -14.648 8.25 8.141 1 91.19 138 VAL B C 1
ATOM 2320 O O . VAL B 1 138 ? -15.242 9.008 8.914 1 91.19 138 VAL B O 1
ATOM 2323 N N . SER B 1 139 ? -13.32 8.18 8.047 1 91.75 139 SER B N 1
ATOM 2324 C CA . SER B 1 139 ? -12.477 9.055 8.852 1 91.75 139 SER B CA 1
ATOM 2325 C C . SER B 1 139 ? -12.734 10.523 8.516 1 91.75 139 SER B C 1
ATOM 2327 O O . SER B 1 139 ? -12.805 11.367 9.414 1 91.75 139 SER B O 1
ATOM 2329 N N . LYS B 1 140 ? -12.898 10.727 7.301 1 89.25 140 LYS B N 1
ATOM 2330 C CA . LYS B 1 140 ? -13.188 12.102 6.895 1 89.25 140 LYS B CA 1
ATOM 2331 C C . LYS B 1 140 ? -14.492 12.594 7.512 1 89.25 140 LYS B C 1
ATOM 2333 O O . LYS B 1 140 ? -14.547 13.695 8.07 1 89.25 140 LYS B O 1
ATOM 2338 N N . ILE B 1 141 ? -15.492 11.852 7.418 1 87.69 141 ILE B N 1
ATOM 2339 C CA . ILE B 1 141 ? -16.781 12.211 7.984 1 87.69 141 ILE B CA 1
ATOM 2340 C C . ILE B 1 141 ? -16.641 12.484 9.477 1 87.69 141 ILE B C 1
ATOM 2342 O O . ILE B 1 141 ? -17.141 13.492 9.984 1 87.69 141 ILE B O 1
ATOM 2346 N N . TRP B 1 142 ? -15.961 11.562 10.117 1 90.81 142 TRP B N 1
ATOM 2347 C CA . TRP B 1 142 ? -15.75 11.68 11.555 1 90.81 142 TRP B CA 1
ATOM 2348 C C . TRP B 1 142 ? -15.008 12.969 11.898 1 90.81 142 TRP B C 1
ATOM 2350 O O . TRP B 1 142 ? -15.406 13.695 12.812 1 90.81 142 TRP B O 1
ATOM 2360 N N . TYR B 1 143 ? -13.961 13.328 11.172 1 89.44 143 TYR B N 1
ATOM 2361 C CA . TYR B 1 143 ? -13.164 14.523 11.438 1 89.44 143 TYR B CA 1
ATOM 2362 C C . TYR B 1 143 ? -13.961 15.789 11.148 1 89.44 143 TYR B C 1
ATOM 2364 O O . TYR B 1 143 ? -13.812 16.797 11.844 1 89.44 143 TYR B O 1
ATOM 2372 N N . TYR B 1 144 ? -14.789 15.734 10.156 1 83.5 144 TYR B N 1
ATOM 2373 C CA . TYR B 1 144 ? -15.625 16.891 9.844 1 83.5 144 TYR B CA 1
ATOM 2374 C C . TYR B 1 144 ? -16.625 17.156 10.953 1 83.5 144 TYR B C 1
ATOM 2376 O O . TYR B 1 144 ? -16.859 18.312 11.32 1 83.5 144 TYR B O 1
ATOM 2384 N N . ARG B 1 145 ? -17.172 16.234 11.43 1 86.69 145 ARG B N 1
ATOM 2385 C CA . ARG B 1 145 ? -18.188 16.359 12.469 1 86.69 145 ARG B CA 1
ATOM 2386 C C . ARG B 1 145 ? -17.562 16.781 13.797 1 86.69 145 ARG B C 1
ATOM 2388 O O . ARG B 1 145 ? -18.172 17.5 14.586 1 86.69 145 ARG B O 1
ATOM 2395 N N . LYS B 1 146 ? -16.531 16.344 14.008 1 86.38 146 LYS B N 1
ATOM 2396 C CA . LYS B 1 146 ? -15.852 16.656 15.266 1 86.38 146 LYS B CA 1
ATOM 2397 C C . LYS B 1 146 ? -15.156 18.016 15.195 1 86.38 146 LYS B C 1
ATOM 2399 O O . LYS B 1 146 ? -14.805 18.594 16.234 1 86.38 146 LYS B O 1
ATOM 2404 N N . GLY B 1 147 ? -15.242 18.797 13.977 1 67.19 147 GLY B N 1
ATOM 2405 C CA . GLY B 1 147 ? -14.508 20.047 13.82 1 67.19 147 GLY B CA 1
ATOM 2406 C C . GLY B 1 147 ? -13.023 19.891 14.086 1 67.19 147 GLY B C 1
ATOM 2407 O O . GLY B 1 147 ? -12.422 20.75 14.734 1 67.19 147 GLY B O 1
ATOM 2408 N N . VAL B 1 148 ? -12.383 19.719 13.961 1 62.78 148 VAL B N 1
ATOM 2409 C CA . VAL B 1 148 ? -11.016 19.203 13.984 1 62.78 148 VAL B CA 1
ATOM 2410 C C . VAL B 1 148 ? -10.781 18.375 15.242 1 62.78 148 VAL B C 1
ATOM 2412 O O . VAL B 1 148 ? -10.922 18.891 16.359 1 62.78 148 VAL B O 1
#

Secondary structure (DSSP, 8-state):
------HHHHHHHHHHHHHHHHHHHHHHHHIIIIITT-GGGGG-HHHHHHHHHHHHHHHHHHHHHHHHHHHHHH---S-----HHHHHHHHHHHHHHHHHHHHHHHHHHHHHHTT--HHHHHHHHHHHHHHHHHHHHHHHHHHHHHT-/------HHHHHHHHHHHHHHHHHHHHHHHHIIIIITT-GGGGG-HHHHHHHHHHHHHHHHHHHHHHHHHHHHHH---S-----HHHHHHHHHHHHHHHHHHHHHHHHHHHHHHTT--HHHHHHHHHHHHHHHHHHHHHHHHHHHHHT-

Nearest PDB structures (foldseek):
  7ng9-assembly1_A  TM=3.679E-01  e=9.688E+00  Klebsiella quasipneumoniae
  1ek9-assembly1_A  TM=3.311E-01  e=8.770E+00  Escherichia coli
  1ek9-assembly1_A  TM=3.309E-01  e=8.763E+00  Escherichia coli